Protein AF-0000000066276592 (afdb_homodimer)

Radius of gyration: 18.92 Å; Cα contacts (8 Å, |Δi|>4): 418; chains: 2; bounding box: 40×54×42 Å

InterPro domains:
  IPR002716 PIN domain [PF01850] (5-114)
  IPR022907 VapC family [MF_00265] (5-124)
  IPR029060 PIN-like domain superfamily [SSF88723] (5-127)
  IPR044153 VapC3-like, PIN domain [cd09873] (7-120)
  IPR051619 Type II TA system ribonuclease PINc/VapC [PTHR35901] (1-128)

Sequence (266 aa):
MPVEYLVDASALYALAAHYDKWIKHREKLAILHLTIYEAGNALWKEARLGRVDWAAASRHLKKVLSSFKVLEDPPLDEVLRVAVERGLTFYDASYAYVAESSGLVLVTQDRELLAKTKGAIDVETLLVRLAAQMPVEYLVDASALYALAAHYDKWIKHREKLAILHLTIYEAGNALWKEARLGRVDWAAASRHLKKVLSSFKVLEDPPLDEVLRVAVERGLTFYDASYAYVAESSGLVLVTQDRELLAKTKGAIDVETLLVRLAAQ

Nearest PDB structures (foldseek):
  1v8p-assembly1_D  TM=9.947E-01  e=1.996E-24  Pyrobaculum aerophilum
  1v8p-assembly2_F  TM=9.963E-01  e=1.303E-23  Pyrobaculum aerophilum
  1v8o-assembly1_C  TM=9.911E-01  e=2.760E-23  Pyrobaculum aerophilum
  7by2-assembly1_B-2  TM=6.867E-01  e=2.500E-04  Klebsiella pneumoniae
  4dyd-assembly1_A  TM=3.713E-01  e=1.892E-01  Acinetobacter baylyi

pLDDT: mean 96.92, std 2.78, range [78.25, 98.94]

Structure (mmCIF, N/CA/C/O backbone):
data_AF-0000000066276592-model_v1
#
loop_
_entity.id
_entity.type
_entity.pdbx_description
1 polymer 'Exonuclease VapC9'
#
loop_
_atom_site.group_PDB
_atom_site.id
_atom_site.type_symbol
_atom_site.label_atom_id
_atom_site.label_alt_id
_atom_site.label_comp_id
_atom_site.label_asym_id
_atom_site.label_entity_id
_atom_site.label_seq_id
_atom_site.pdbx_PDB_ins_code
_atom_site.Cartn_x
_atom_site.Cartn_y
_atom_site.Cartn_z
_atom_site.occupancy
_atom_site.B_iso_or_equiv
_atom_site.auth_seq_id
_atom_site.auth_comp_id
_atom_site.auth_asym_id
_atom_site.auth_atom_id
_atom_site.pdbx_PDB_model_num
ATOM 1 N N . MET A 1 1 ? 6.758 23.656 -9.094 1 78.69 1 MET A N 1
ATOM 2 C CA . MET A 1 1 ? 7.816 23.422 -8.117 1 78.69 1 MET A CA 1
ATOM 3 C C . MET A 1 1 ? 8.031 21.938 -7.879 1 78.69 1 MET A C 1
ATOM 5 O O . MET A 1 1 ? 7.09 21.141 -7.98 1 78.69 1 MET A O 1
ATOM 9 N N . PRO A 1 2 ? 9.344 21.594 -7.684 1 92.5 2 PRO A N 1
ATOM 10 C CA . PRO A 1 2 ? 9.602 20.172 -7.543 1 92.5 2 PRO A CA 1
ATOM 11 C C . PRO A 1 2 ? 9.234 19.625 -6.16 1 92.5 2 PRO A C 1
ATOM 13 O O . PRO A 1 2 ? 9.133 20.406 -5.203 1 92.5 2 PRO A O 1
ATOM 16 N N . VAL A 1 3 ? 8.961 18.438 -5.988 1 98.31 3 VAL A N 1
ATOM 17 C CA . VAL A 1 3 ? 8.75 17.75 -4.715 1 98.31 3 VAL A CA 1
ATOM 18 C C . VAL A 1 3 ? 10.031 17.812 -3.883 1 98.31 3 VAL A C 1
ATOM 20 O O . VAL A 1 3 ? 11.125 17.594 -4.398 1 98.31 3 VAL A O 1
ATOM 23 N N . GLU A 1 4 ? 9.828 18.031 -2.609 1 98.69 4 GLU A N 1
ATOM 24 C CA . GLU A 1 4 ? 10.992 18.125 -1.727 1 98.69 4 GLU A CA 1
ATOM 25 C C . GLU A 1 4 ? 10.875 17.156 -0.553 1 98.69 4 GLU A C 1
ATOM 27 O O . GLU A 1 4 ? 11.883 16.75 0.016 1 98.69 4 GLU A O 1
ATOM 32 N N . TYR A 1 5 ? 9.648 16.828 -0.212 1 98.88 5 TYR A N 1
ATOM 33 C CA . TYR A 1 5 ? 9.398 16.047 0.995 1 98.88 5 TYR A CA 1
ATOM 34 C C . TYR A 1 5 ? 8.586 14.805 0.679 1 98.88 5 TYR A C 1
ATOM 36 O O . TYR A 1 5 ? 7.672 14.844 -0.15 1 98.88 5 TYR A O 1
ATOM 44 N N . LEU A 1 6 ? 8.922 13.719 1.333 1 98.94 6 LEU A N 1
ATOM 45 C CA . LEU A 1 6 ? 8.117 12.492 1.35 1 98.94 6 LEU A CA 1
ATOM 46 C C . LEU A 1 6 ? 7.461 12.297 2.711 1 98.94 6 LEU A C 1
ATOM 48 O O . LEU A 1 6 ? 8.148 12.227 3.732 1 98.94 6 LEU A O 1
ATOM 52 N N . VAL A 1 7 ? 6.199 12.227 2.74 1 98.88 7 VAL A N 1
ATOM 53 C CA . VAL A 1 7 ? 5.418 12.148 3.971 1 98.88 7 VAL A CA 1
ATOM 54 C C . VAL A 1 7 ? 4.934 10.719 4.18 1 98.88 7 VAL A C 1
ATOM 56 O O . VAL A 1 7 ? 4.312 10.125 3.289 1 98.88 7 VAL A O 1
ATOM 59 N N . ASP A 1 8 ? 5.258 10.141 5.371 1 98.62 8 ASP A N 1
ATOM 60 C CA . ASP A 1 8 ? 4.703 8.812 5.641 1 98.62 8 ASP A CA 1
ATOM 61 C C . ASP A 1 8 ? 3.402 8.914 6.43 1 98.62 8 ASP A C 1
ATOM 63 O O . ASP A 1 8 ? 2.895 10.016 6.66 1 98.62 8 ASP A O 1
ATOM 67 N N . ALA A 1 9 ? 2.811 7.773 6.797 1 97.94 9 ALA A N 1
ATOM 68 C CA . ALA A 1 9 ? 1.478 7.746 7.395 1 97.94 9 ALA A CA 1
ATOM 69 C C . ALA A 1 9 ? 1.49 8.367 8.789 1 97.94 9 ALA A C 1
ATOM 71 O O . ALA A 1 9 ? 0.529 9.023 9.188 1 97.94 9 ALA A O 1
ATOM 72 N N . SER A 1 10 ? 2.561 8.148 9.508 1 97.56 10 SER A N 1
ATOM 73 C CA . SER A 1 10 ? 2.621 8.664 10.875 1 97.56 10 SER A CA 1
ATOM 74 C C . SER A 1 10 ? 2.602 10.188 10.883 1 97.56 10 SER A C 1
ATOM 76 O O . SER A 1 10 ? 2.08 10.805 11.82 1 97.56 10 SER A O 1
ATOM 78 N N . ALA A 1 11 ? 3.193 10.797 9.922 1 98.25 11 ALA A N 1
ATOM 79 C CA . ALA A 1 11 ? 3.25 12.25 9.805 1 98.25 11 ALA A CA 1
ATOM 80 C C . ALA A 1 11 ? 1.947 12.805 9.234 1 98.25 11 ALA A C 1
ATOM 82 O O . ALA A 1 11 ? 1.603 13.969 9.477 1 98.25 11 ALA A O 1
ATOM 83 N N . LEU A 1 12 ? 1.287 12.039 8.438 1 97.25 12 LEU A N 1
ATOM 84 C CA . LEU A 1 12 ? 0.093 12.469 7.715 1 97.25 12 LEU A CA 1
ATOM 85 C C . LEU A 1 12 ? -0.994 12.922 8.688 1 97.25 12 LEU A C 1
ATOM 87 O O . LEU A 1 12 ? -1.651 13.938 8.453 1 97.25 12 LEU A O 1
ATOM 91 N N . TYR A 1 13 ? -1.2 12.203 9.742 1 91.5 13 TYR A N 1
ATOM 92 C CA . TYR A 1 13 ? -2.248 12.547 10.695 1 91.5 13 TYR A CA 1
ATOM 93 C C . TYR A 1 13 ? -1.957 13.883 11.367 1 91.5 13 TYR A C 1
ATOM 95 O O . TYR A 1 13 ? -2.865 14.688 11.57 1 91.5 13 TYR A O 1
ATOM 103 N N . ALA A 1 14 ? -0.693 14.039 11.711 1 92.75 14 ALA A N 1
ATOM 104 C CA . ALA A 1 14 ? -0.297 15.312 12.305 1 92.75 14 ALA A CA 1
ATOM 105 C C . ALA A 1 14 ? -0.48 16.469 11.312 1 92.75 14 ALA A C 1
ATOM 107 O O . ALA A 1 14 ? -0.953 17.547 11.688 1 92.75 14 ALA A O 1
ATOM 108 N N . LEU A 1 15 ? -0.164 16.266 10.102 1 96.12 15 LEU A N 1
ATOM 109 C CA . LEU A 1 15 ? -0.297 17.297 9.07 1 96.12 15 LEU A CA 1
ATOM 110 C C . LEU A 1 15 ? -1.765 17.609 8.805 1 96.12 15 LEU A C 1
ATOM 112 O O . LEU A 1 15 ? -2.113 18.75 8.5 1 96.12 15 LEU A O 1
ATOM 116 N N . ALA A 1 16 ? -2.586 16.562 8.844 1 95.25 16 ALA A N 1
ATOM 117 C CA . ALA A 1 16 ? -4.016 16.766 8.648 1 95.25 16 ALA A CA 1
ATOM 118 C C . ALA A 1 16 ? -4.562 17.797 9.633 1 95.25 16 ALA A C 1
ATOM 120 O O . ALA A 1 16 ? -5.453 18.578 9.297 1 95.25 16 ALA A O 1
ATOM 121 N N . ALA A 1 17 ? -4.059 17.844 10.797 1 93.56 17 ALA A N 1
ATOM 122 C CA . ALA A 1 17 ? -4.484 18.781 11.836 1 93.56 17 ALA A CA 1
ATOM 123 C C . ALA A 1 17 ? -3.977 20.188 11.555 1 93.56 17 ALA A C 1
ATOM 125 O O . ALA A 1 17 ? -4.488 21.156 12.109 1 93.56 17 ALA A O 1
ATOM 126 N N . HIS A 1 18 ? -2.996 20.328 10.734 1 96 18 HIS A N 1
ATOM 127 C CA . HIS A 1 18 ? -2.395 21.609 10.398 1 96 18 HIS A CA 1
ATOM 128 C C . HIS A 1 18 ? -2.527 21.906 8.914 1 96 18 HIS A C 1
ATOM 130 O O . HIS A 1 18 ? -1.606 22.453 8.297 1 96 18 HIS A O 1
ATOM 136 N N . TYR A 1 19 ? -3.66 21.469 8.367 1 95.38 19 TYR A N 1
ATOM 137 C CA . TYR A 1 19 ? -3.93 21.531 6.934 1 95.38 19 TYR A CA 1
ATOM 138 C C . TYR A 1 19 ? -3.633 22.906 6.371 1 95.38 19 TYR A C 1
ATOM 140 O O . TYR A 1 19 ? -2.99 23.031 5.324 1 95.38 19 TYR A O 1
ATOM 148 N N . ASP A 1 20 ? -3.955 24.047 7.094 1 95 20 ASP A N 1
ATOM 149 C CA . ASP A 1 20 ? -3.83 25.422 6.605 1 95 20 ASP A CA 1
ATOM 150 C C . ASP A 1 20 ? -2.365 25.844 6.547 1 95 20 ASP A C 1
ATOM 152 O O . ASP A 1 20 ? -2.014 26.781 5.812 1 95 20 ASP A O 1
ATOM 156 N N . LYS A 1 21 ? -1.528 25.141 7.242 1 96.12 21 LYS A N 1
ATOM 157 C CA . LYS A 1 21 ? -0.133 25.547 7.355 1 96.12 21 LYS A CA 1
ATOM 158 C C . LYS A 1 21 ? 0.693 25.031 6.184 1 96.12 21 LYS A C 1
ATOM 160 O O . LYS A 1 21 ? 1.741 25.594 5.855 1 96.12 21 LYS A O 1
ATOM 165 N N . TRP A 1 22 ? 0.206 23.984 5.574 1 96.94 22 TRP A N 1
ATOM 166 C CA . TRP A 1 22 ? 1.082 23.375 4.574 1 96.94 22 TRP A CA 1
ATOM 167 C C . TRP A 1 22 ? 0.394 23.328 3.213 1 96.94 22 TRP A C 1
ATOM 169 O O . TRP A 1 22 ? 1.043 23.094 2.191 1 96.94 22 TRP A O 1
ATOM 179 N N . ILE A 1 23 ? -0.926 23.578 3.072 1 97.06 23 ILE A N 1
ATOM 180 C CA . ILE A 1 23 ? -1.696 23.359 1.854 1 97.06 23 ILE A CA 1
ATOM 181 C C . ILE A 1 23 ? -1.161 24.25 0.733 1 97.06 23 ILE A C 1
ATOM 183 O O . ILE A 1 23 ? -1.185 23.859 -0.438 1 97.06 23 ILE A O 1
ATOM 187 N N . LYS A 1 24 ? -0.567 25.359 1.017 1 96.69 24 LYS A N 1
ATOM 188 C CA . LYS A 1 24 ? -0.026 26.25 -0.012 1 96.69 24 LYS A CA 1
ATOM 189 C C . LYS A 1 24 ? 1.277 25.688 -0.581 1 96.69 24 LYS A C 1
ATOM 191 O O . LYS A 1 24 ? 1.758 26.156 -1.615 1 96.69 24 LYS A O 1
ATOM 196 N N . HIS A 1 25 ? 1.829 24.734 0.079 1 97.62 25 HIS A N 1
ATOM 197 C CA . HIS A 1 25 ? 3.084 24.125 -0.338 1 97.62 25 HIS A CA 1
ATOM 198 C C . HIS A 1 25 ? 2.863 22.703 -0.83 1 97.62 25 HIS A C 1
ATOM 200 O O . HIS A 1 25 ? 3.818 21.922 -0.97 1 97.62 25 HIS A O 1
ATOM 206 N N . ARG A 1 26 ? 1.643 22.328 -1.042 1 97.44 26 ARG A N 1
ATOM 207 C CA . ARG A 1 26 ? 1.27 20.953 -1.324 1 97.44 26 ARG A CA 1
ATOM 208 C C . ARG A 1 26 ? 2.107 20.375 -2.463 1 97.44 26 ARG A C 1
ATOM 210 O O . ARG A 1 26 ? 2.404 19.188 -2.482 1 97.44 26 ARG A O 1
ATOM 217 N N . GLU A 1 27 ? 2.584 21.203 -3.328 1 97.69 27 GLU A N 1
ATOM 218 C CA . GLU A 1 27 ? 3.348 20.734 -4.48 1 97.69 27 GLU A CA 1
ATOM 219 C C . GLU A 1 27 ? 4.723 20.219 -4.062 1 97.69 27 GLU A C 1
ATOM 221 O O . GLU A 1 27 ? 5.383 19.516 -4.816 1 97.69 27 GLU A O 1
ATOM 226 N N . LYS A 1 28 ? 5.172 20.562 -2.928 1 98.19 28 LYS A N 1
ATOM 227 C CA . LYS A 1 28 ? 6.473 20.141 -2.414 1 98.19 28 LYS A CA 1
ATOM 228 C C . LYS A 1 28 ? 6.363 18.797 -1.688 1 98.19 28 LYS A C 1
ATOM 230 O O . LYS A 1 28 ? 7.379 18.203 -1.331 1 98.19 28 LYS A O 1
ATOM 235 N N . LEU A 1 29 ? 5.188 18.375 -1.434 1 98.69 29 LEU A N 1
ATOM 236 C CA . LEU A 1 29 ? 4.953 17.219 -0.576 1 98.69 29 LEU A CA 1
ATOM 237 C C . LEU A 1 29 ? 4.41 16.047 -1.385 1 98.69 29 LEU A C 1
ATOM 239 O O . LEU A 1 29 ? 3.5 16.203 -2.197 1 98.69 29 LEU A O 1
ATOM 243 N N . ALA A 1 30 ? 4.984 14.898 -1.137 1 98.88 30 ALA A N 1
ATOM 244 C CA . ALA A 1 30 ? 4.559 13.68 -1.813 1 98.88 30 ALA A CA 1
ATOM 245 C C . ALA A 1 30 ? 4.316 12.555 -0.812 1 98.88 30 ALA A C 1
ATOM 247 O O . ALA A 1 30 ? 4.734 12.641 0.345 1 98.88 30 ALA A O 1
ATOM 248 N N . ILE A 1 31 ? 3.602 11.586 -1.251 1 98.88 31 ILE A N 1
ATOM 249 C CA . ILE A 1 31 ? 3.371 10.367 -0.489 1 98.88 31 ILE A CA 1
ATOM 250 C C . ILE A 1 31 ? 3.58 9.148 -1.389 1 98.88 31 ILE A C 1
ATOM 252 O O . ILE A 1 31 ? 3.785 9.289 -2.598 1 98.88 31 ILE A O 1
ATOM 256 N N . LEU A 1 32 ? 3.625 7.973 -0.792 1 98.94 32 LEU A N 1
ATOM 257 C CA . LEU A 1 32 ? 3.559 6.715 -1.526 1 98.94 32 LEU A CA 1
ATOM 258 C C . LEU A 1 32 ? 2.127 6.188 -1.567 1 98.94 32 LEU A C 1
ATOM 260 O O . LEU A 1 32 ? 1.303 6.551 -0.727 1 98.94 32 LEU A O 1
ATOM 264 N N . HIS A 1 33 ? 1.862 5.34 -2.564 1 98.88 33 HIS A N 1
ATOM 265 C CA . HIS A 1 33 ? 0.591 4.625 -2.541 1 98.88 33 HIS A CA 1
ATOM 266 C C . HIS A 1 33 ? 0.392 3.896 -1.216 1 98.88 33 HIS A C 1
ATOM 268 O O . HIS A 1 33 ? -0.722 3.848 -0.691 1 98.88 33 HIS A O 1
ATOM 274 N N . LEU A 1 34 ? 1.456 3.412 -0.647 1 98.81 34 LEU A N 1
ATOM 275 C CA . LEU A 1 34 ? 1.462 2.748 0.651 1 98.81 34 LEU A CA 1
ATOM 276 C C . LEU A 1 34 ? 0.858 3.646 1.725 1 98.81 34 LEU A C 1
ATOM 278 O O . LEU A 1 34 ? 0.131 3.172 2.602 1 98.81 34 LEU A O 1
ATOM 282 N N . THR A 1 35 ? 1.152 4.934 1.683 1 98.69 35 THR A N 1
ATOM 283 C CA . THR A 1 35 ? 0.702 5.902 2.676 1 98.69 35 THR A CA 1
ATOM 284 C C . THR A 1 35 ? -0.821 5.93 2.754 1 98.69 35 THR A C 1
ATOM 286 O O . THR A 1 35 ? -1.392 6.043 3.84 1 98.69 35 THR A O 1
ATOM 289 N N . ILE A 1 36 ? -1.489 5.773 1.618 1 98.5 36 ILE A N 1
ATOM 290 C CA . ILE A 1 36 ? -2.945 5.812 1.542 1 98.5 36 ILE A CA 1
ATOM 291 C C . ILE A 1 36 ? -3.535 4.66 2.354 1 98.5 36 ILE A C 1
ATOM 293 O O . ILE A 1 36 ? -4.43 4.871 3.18 1 98.5 36 ILE A O 1
ATOM 297 N N . TYR A 1 37 ? -2.98 3.518 2.199 1 98.69 37 TYR A N 1
ATOM 298 C CA . TYR A 1 37 ? -3.494 2.332 2.875 1 98.69 37 TYR A CA 1
ATOM 299 C C . TYR A 1 37 ? -3.166 2.363 4.363 1 98.69 37 TYR A C 1
ATOM 301 O O . TYR A 1 37 ? -3.986 1.975 5.195 1 98.69 37 TYR A O 1
ATOM 309 N N . GLU A 1 38 ? -1.974 2.828 4.672 1 98.38 38 GLU A N 1
ATOM 310 C CA . GLU A 1 38 ? -1.583 2.938 6.074 1 98.38 38 GLU A CA 1
ATOM 311 C C . GLU A 1 38 ? -2.447 3.957 6.809 1 98.38 38 GLU A C 1
ATOM 313 O O . GLU A 1 38 ? -2.869 3.719 7.941 1 98.38 38 GLU A O 1
ATOM 318 N N . ALA A 1 39 ? -2.684 5.066 6.242 1 97.62 39 ALA A N 1
ATOM 319 C CA . ALA A 1 39 ? -3.523 6.098 6.844 1 97.62 39 ALA A CA 1
ATOM 320 C C . ALA A 1 39 ? -4.957 5.602 7.023 1 97.62 39 ALA A C 1
ATOM 322 O O . ALA A 1 39 ? -5.566 5.82 8.07 1 97.62 39 ALA A O 1
ATOM 323 N N . GLY A 1 40 ? -5.469 4.941 5.91 1 97.81 40 GLY A N 1
ATOM 324 C CA . GLY A 1 40 ? -6.793 4.355 6.02 1 97.81 40 GLY A CA 1
ATOM 325 C C . GLY A 1 40 ? -6.91 3.354 7.152 1 97.81 40 GLY A C 1
ATOM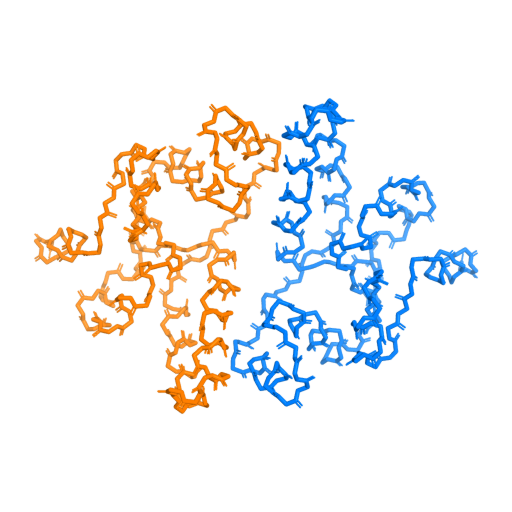 326 O O . GLY A 1 40 ? -7.898 3.359 7.891 1 97.81 40 GLY A O 1
ATOM 327 N N . ASN A 1 41 ? -5.941 2.502 7.297 1 97.75 41 ASN A N 1
ATOM 328 C CA . ASN A 1 41 ? -5.984 1.491 8.352 1 97.75 41 ASN A CA 1
ATOM 329 C C . ASN A 1 41 ? -5.914 2.123 9.734 1 97.75 41 ASN A C 1
ATOM 331 O O . ASN A 1 41 ? -6.551 1.641 10.68 1 97.75 41 ASN A O 1
ATOM 335 N N . ALA A 1 42 ? -5.066 3.15 9.922 1 96.5 42 ALA A N 1
ATOM 336 C CA . ALA A 1 42 ? -5.004 3.869 11.188 1 96.5 42 ALA A CA 1
ATOM 337 C C . ALA A 1 42 ? -6.363 4.449 11.562 1 96.5 42 ALA A C 1
ATOM 339 O O . ALA A 1 42 ? -6.805 4.336 12.703 1 96.5 42 ALA A O 1
ATOM 340 N N . LEU A 1 43 ? -7.008 5.039 10.602 1 96.38 43 LEU A N 1
ATOM 341 C CA . LEU A 1 43 ? -8.336 5.594 10.844 1 96.38 43 LEU A CA 1
ATOM 342 C C . LEU A 1 43 ? -9.328 4.496 11.188 1 96.38 43 LEU A C 1
ATOM 344 O O . LEU A 1 43 ? -10.164 4.664 12.078 1 96.38 43 LEU A O 1
ATOM 348 N N . TRP A 1 44 ? -9.281 3.377 10.492 1 97.19 44 TRP A N 1
ATOM 349 C CA . TRP A 1 44 ? -10.133 2.229 10.758 1 97.19 44 TRP A CA 1
ATOM 350 C C . TRP A 1 44 ? -10 1.777 12.211 1 97.19 44 TRP A C 1
ATOM 352 O O . TRP A 1 44 ? -11 1.512 12.883 1 97.19 44 TRP A O 1
ATOM 362 N N . LYS A 1 45 ? -8.781 1.725 12.648 1 96.69 45 LYS A N 1
ATOM 363 C CA . LYS A 1 45 ? -8.539 1.319 14.031 1 96.69 45 LYS A CA 1
ATOM 364 C C . LYS A 1 45 ? -9.219 2.273 15.008 1 96.69 45 LYS A C 1
ATOM 366 O O . LYS A 1 45 ? -9.82 1.837 15.992 1 96.69 45 LYS A O 1
ATOM 371 N N . GLU A 1 46 ? -9.109 3.531 14.742 1 94.31 46 GLU A N 1
ATOM 372 C CA . GLU A 1 46 ? -9.742 4.535 15.586 1 94.31 46 GLU A CA 1
ATOM 373 C C . GLU A 1 46 ? -11.266 4.41 15.547 1 94.31 46 GLU A C 1
ATOM 375 O O . GLU A 1 46 ? -11.93 4.59 16.562 1 94.31 46 GLU A O 1
ATOM 380 N N . ALA A 1 47 ? -11.742 4.121 14.367 1 93.5 47 ALA A N 1
ATOM 381 C CA . ALA A 1 47 ? -13.18 3.936 14.203 1 93.5 47 ALA A CA 1
ATOM 382 C C . ALA A 1 47 ? -13.672 2.721 14.984 1 93.5 47 ALA A C 1
ATOM 384 O O . ALA A 1 47 ? -14.711 2.777 15.641 1 93.5 47 ALA A O 1
ATOM 385 N N . ARG A 1 48 ? -12.992 1.693 14.898 1 92 48 ARG A N 1
ATOM 386 C CA . ARG A 1 48 ? -13.344 0.454 15.586 1 92 48 ARG A CA 1
ATOM 387 C C . ARG A 1 48 ? -13.375 0.656 17.094 1 92 48 ARG A C 1
ATOM 389 O O . ARG A 1 48 ? -14.148 0.002 17.797 1 92 48 ARG A O 1
ATOM 396 N N . LEU A 1 49 ? -12.562 1.586 17.531 1 92.19 49 LEU A N 1
ATOM 397 C CA . LEU A 1 49 ? -12.469 1.881 18.969 1 92.19 49 LEU A CA 1
ATOM 398 C C . LEU A 1 49 ? -13.516 2.908 19.375 1 92.19 49 LEU A C 1
ATOM 400 O O . LEU A 1 49 ? -13.633 3.246 20.547 1 92.19 49 LEU A O 1
ATOM 404 N N . GLY A 1 50 ? -14.305 3.41 18.406 1 89.25 50 GLY A N 1
ATOM 405 C CA . GLY A 1 50 ? -15.375 4.359 18.688 1 89.25 50 GLY A CA 1
ATOM 406 C C . GLY A 1 50 ? -14.867 5.754 19.016 1 89.25 50 GLY A C 1
ATOM 407 O O . GLY A 1 50 ? -15.578 6.551 19.625 1 89.25 50 GLY A O 1
ATOM 408 N N . ARG A 1 51 ? -13.75 6.055 18.562 1 90 51 ARG A N 1
ATOM 409 C CA . ARG A 1 51 ? -13.109 7.301 18.969 1 90 51 ARG A CA 1
ATOM 410 C C . ARG A 1 51 ? -13.375 8.414 17.953 1 90 51 ARG A C 1
ATOM 412 O O . ARG A 1 51 ? -13.102 9.586 18.219 1 90 51 ARG A O 1
ATOM 419 N N . VAL A 1 52 ? -13.977 8.07 16.875 1 90.19 52 VAL A N 1
ATOM 420 C CA . VAL A 1 52 ? -14.164 9.078 15.836 1 90.19 52 VAL A CA 1
ATOM 421 C C . VAL A 1 52 ? -15.453 8.797 15.07 1 90.19 52 VAL A C 1
ATOM 423 O O . VAL A 1 52 ? -15.891 7.648 14.969 1 90.19 52 VAL A O 1
ATOM 426 N N . ASP A 1 53 ? -16.031 9.859 14.594 1 93.94 53 ASP A N 1
ATOM 427 C CA . ASP A 1 53 ? -16.984 9.742 13.492 1 93.94 53 ASP A CA 1
ATOM 428 C C . ASP A 1 53 ? -16.281 9.375 12.195 1 93.94 53 ASP A C 1
ATOM 430 O O . ASP A 1 53 ? -15.789 10.258 11.477 1 93.94 53 ASP A O 1
ATOM 434 N N . TRP A 1 54 ? -16.328 8.148 11.961 1 93 54 TRP A N 1
ATOM 435 C CA . TRP A 1 54 ? -15.453 7.664 10.898 1 93 54 TRP A CA 1
ATOM 436 C C . TRP A 1 54 ? -15.891 8.227 9.547 1 93 54 TRP A C 1
ATOM 438 O O . TRP A 1 54 ? -15.055 8.438 8.656 1 93 54 TRP A O 1
ATOM 448 N N . ALA A 1 55 ? -17.172 8.438 9.32 1 93.75 55 ALA A N 1
ATOM 449 C CA . ALA A 1 55 ? -17.641 9 8.055 1 93.75 55 ALA A CA 1
ATOM 450 C C . ALA A 1 55 ? -17.062 10.391 7.828 1 93.75 55 ALA A C 1
ATOM 452 O O . ALA A 1 55 ? -16.516 10.672 6.758 1 93.75 55 ALA A O 1
ATOM 453 N N . ALA A 1 56 ? -17.156 11.266 8.789 1 94.5 56 ALA A N 1
ATOM 454 C CA . ALA A 1 56 ? -16.594 12.609 8.68 1 94.5 56 ALA A CA 1
ATOM 455 C C . ALA A 1 56 ? -15.07 12.57 8.602 1 94.5 56 ALA A C 1
ATOM 457 O O . ALA A 1 56 ? -14.469 13.281 7.797 1 94.5 56 ALA A O 1
ATOM 458 N N . ALA A 1 57 ? -14.484 11.742 9.406 1 94.88 57 ALA A N 1
ATOM 459 C CA . ALA A 1 57 ? -13.031 11.641 9.453 1 94.88 57 ALA A CA 1
ATOM 460 C C . ALA A 1 57 ? -12.469 11.133 8.133 1 94.88 57 ALA A C 1
ATOM 462 O O . ALA A 1 57 ? -11.438 11.617 7.66 1 94.88 57 ALA A O 1
ATOM 463 N N . SER A 1 58 ? -13.156 10.156 7.535 1 95.81 58 SER A N 1
ATOM 464 C CA . SER A 1 58 ? -12.672 9.586 6.281 1 95.81 58 SER A CA 1
ATOM 465 C C . SER A 1 58 ? -12.766 10.602 5.145 1 95.81 58 SER A C 1
ATOM 467 O O . SER A 1 58 ? -11.891 10.648 4.273 1 95.81 58 SER A O 1
ATOM 469 N N . ARG A 1 59 ? -13.75 11.422 5.133 1 95.69 59 ARG A N 1
ATOM 470 C CA . ARG A 1 59 ? -13.875 12.453 4.105 1 95.69 59 ARG A CA 1
ATOM 471 C C . ARG A 1 59 ? -12.789 13.508 4.25 1 95.69 59 ARG A C 1
ATOM 473 O O . ARG A 1 59 ? -12.227 13.969 3.252 1 95.69 59 ARG A O 1
ATOM 480 N N . HIS A 1 60 ? -12.539 13.844 5.453 1 95.06 60 HIS A N 1
ATOM 481 C CA . HIS A 1 60 ? -11.469 14.797 5.703 1 95.06 60 HIS A CA 1
ATOM 482 C C . HIS A 1 60 ? -10.117 14.234 5.281 1 95.06 60 HIS A C 1
ATOM 484 O O . HIS A 1 60 ? -9.336 14.914 4.605 1 95.06 60 HIS A O 1
ATOM 490 N N . LEU A 1 61 ? -9.867 13.055 5.684 1 96.81 61 LEU A N 1
ATOM 491 C CA . LEU A 1 61 ? -8.594 12.43 5.352 1 96.81 61 LEU A CA 1
ATOM 492 C C . LEU A 1 61 ? -8.445 12.266 3.842 1 96.81 61 LEU A C 1
ATOM 494 O O . LEU A 1 61 ? -7.348 12.438 3.299 1 96.81 61 LEU A O 1
ATOM 498 N N . LYS A 1 62 ? -9.531 11.906 3.207 1 96.81 62 LYS A N 1
ATOM 499 C CA . LYS A 1 62 ? -9.539 11.797 1.75 1 96.81 62 LYS A CA 1
ATOM 500 C C . LYS A 1 62 ? -9.109 13.117 1.101 1 96.81 62 LYS A C 1
ATOM 502 O O . LYS A 1 62 ? -8.328 13.117 0.148 1 96.81 62 LYS A O 1
ATOM 507 N N . LYS A 1 63 ? -9.625 14.219 1.596 1 95.81 63 LYS A N 1
ATOM 508 C CA . LYS A 1 63 ? -9.258 15.539 1.093 1 95.81 63 LYS A CA 1
ATOM 509 C C . LYS A 1 63 ? -7.773 15.812 1.301 1 95.81 63 LYS A C 1
ATOM 511 O O . LYS A 1 63 ? -7.09 16.297 0.393 1 95.81 63 LYS A O 1
ATOM 516 N N . VAL A 1 64 ? -7.281 15.484 2.406 1 97.62 64 VAL A N 1
ATOM 517 C CA . VAL A 1 64 ? -5.875 15.68 2.736 1 97.62 64 VAL A CA 1
ATOM 518 C C . VAL A 1 64 ? -5 14.852 1.796 1 97.62 64 VAL A C 1
ATOM 520 O O . VAL A 1 64 ? -4.066 15.375 1.184 1 97.62 64 VAL A O 1
ATOM 523 N N . LEU A 1 65 ? -5.324 13.648 1.614 1 98.06 65 LEU A N 1
ATOM 524 C CA . LEU A 1 65 ? -4.543 12.727 0.794 1 98.06 65 LEU A CA 1
ATOM 525 C C . LEU A 1 65 ? -4.531 13.172 -0.664 1 98.06 65 LEU A C 1
ATOM 527 O O . LEU A 1 65 ? -3.52 13.031 -1.354 1 98.06 65 LEU A O 1
ATOM 531 N N . SER A 1 66 ? -5.586 13.711 -1.09 1 96.88 66 SER A N 1
ATOM 532 C CA . SER A 1 66 ? -5.715 14.133 -2.482 1 96.88 66 SER A CA 1
ATOM 533 C C . SER A 1 66 ? -4.863 15.367 -2.766 1 96.88 66 SER A C 1
ATOM 535 O O . SER A 1 66 ? -4.652 15.727 -3.926 1 96.88 66 SER A O 1
ATOM 537 N N . SER A 1 67 ? -4.34 15.953 -1.733 1 97.5 67 SER A N 1
ATOM 538 C CA . SER A 1 67 ? -3.543 17.172 -1.885 1 97.5 67 SER A CA 1
ATOM 539 C C . SER A 1 67 ? -2.08 16.844 -2.16 1 97.5 67 SER A C 1
ATOM 541 O O . SER A 1 67 ? -1.305 17.719 -2.551 1 97.5 67 SER A O 1
ATOM 543 N N . PHE A 1 68 ? -1.688 15.594 -2.002 1 98.12 68 PHE A N 1
ATOM 544 C CA . PHE A 1 68 ? -0.298 15.18 -2.162 1 98.12 68 PHE A CA 1
ATOM 545 C C . PHE A 1 68 ? -0.063 14.602 -3.549 1 98.12 68 PHE A C 1
ATOM 547 O O . PHE A 1 68 ? -0.969 14.008 -4.141 1 98.12 68 PHE A O 1
ATOM 554 N N . LYS A 1 69 ? 1.161 14.797 -4.039 1 98.19 69 LYS A N 1
ATOM 555 C CA . LYS A 1 69 ? 1.595 13.992 -5.18 1 98.19 69 LYS A CA 1
ATOM 556 C C . LYS A 1 69 ? 1.902 12.562 -4.762 1 98.19 69 LYS A C 1
ATOM 558 O O . LYS A 1 69 ? 2.588 12.336 -3.766 1 98.19 69 LYS A O 1
ATOM 563 N N . VAL A 1 70 ? 1.362 11.625 -5.496 1 98.75 70 VAL A N 1
ATOM 564 C CA . VAL A 1 70 ? 1.673 10.227 -5.207 1 98.75 70 VAL A CA 1
ATOM 565 C C . VAL A 1 70 ? 2.83 9.766 -6.09 1 98.75 70 VAL A C 1
ATOM 567 O O . VAL A 1 70 ? 2.777 9.898 -7.316 1 98.75 70 VAL A O 1
ATOM 570 N N . LEU A 1 71 ? 3.875 9.211 -5.516 1 98.75 71 LEU A N 1
ATOM 571 C CA . LEU A 1 71 ? 5.059 8.781 -6.25 1 98.75 71 LEU A CA 1
ATOM 572 C C . LEU A 1 71 ? 4.91 7.344 -6.73 1 98.75 71 LEU A C 1
ATOM 574 O O . LEU A 1 71 ? 4.094 6.59 -6.191 1 98.75 71 LEU A O 1
ATOM 578 N N . GLU A 1 72 ? 5.715 7.012 -7.691 1 98.06 72 GLU A N 1
ATOM 579 C CA . GLU A 1 72 ? 5.754 5.648 -8.203 1 98.06 72 GLU A CA 1
ATOM 580 C C . GLU A 1 72 ? 6.262 4.676 -7.145 1 98.06 72 GLU A C 1
ATOM 582 O O . GLU A 1 72 ? 7.059 5.051 -6.281 1 98.06 72 GLU A O 1
ATOM 587 N N . ASP A 1 73 ? 5.734 3.451 -7.234 1 98.56 73 ASP A N 1
ATOM 588 C CA . ASP A 1 73 ? 6.234 2.412 -6.34 1 98.56 73 ASP A CA 1
ATOM 589 C C . ASP A 1 73 ? 7.727 2.166 -6.562 1 98.56 73 ASP A C 1
ATOM 591 O O . ASP A 1 73 ? 8.195 2.15 -7.703 1 98.56 73 ASP A O 1
ATOM 595 N N . PRO A 1 74 ? 8.484 1.98 -5.484 1 98.62 74 PRO A N 1
ATOM 596 C CA . PRO A 1 74 ? 9.922 1.707 -5.629 1 98.62 74 PRO A CA 1
ATOM 597 C C . PRO A 1 74 ? 10.203 0.276 -6.078 1 98.62 74 PRO A C 1
ATOM 599 O O . PRO A 1 74 ? 9.352 -0.601 -5.938 1 98.62 74 PRO A O 1
ATOM 602 N N . PRO A 1 75 ? 11.445 0.06 -6.641 1 97.94 75 PRO A N 1
ATOM 603 C CA . PRO A 1 75 ? 11.805 -1.307 -7.023 1 97.94 75 PRO A CA 1
ATOM 604 C C . PRO A 1 75 ? 11.875 -2.256 -5.828 1 97.94 75 PRO A C 1
ATOM 606 O O . PRO A 1 75 ? 12.594 -1.988 -4.867 1 97.94 75 PRO A O 1
ATOM 609 N N . LEU A 1 76 ? 11.188 -3.344 -5.941 1 98.19 76 LEU A N 1
ATOM 610 C CA . LEU A 1 76 ? 11.031 -4.293 -4.844 1 98.19 76 LEU A CA 1
ATOM 611 C C . LEU A 1 76 ? 12.391 -4.777 -4.348 1 98.19 76 LEU A C 1
ATOM 613 O O . LEU A 1 76 ? 12.625 -4.836 -3.139 1 98.19 76 LEU A O 1
ATOM 617 N N . ASP A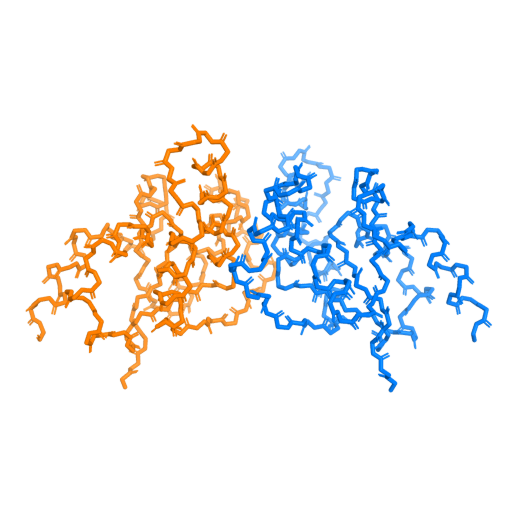 1 77 ? 13.266 -5.105 -5.27 1 97.62 77 ASP A N 1
ATOM 618 C CA . ASP A 1 77 ? 14.547 -5.703 -4.898 1 97.62 77 ASP A CA 1
ATOM 619 C C . ASP A 1 77 ? 15.43 -4.695 -4.156 1 97.62 77 ASP A C 1
ATOM 621 O O . ASP A 1 77 ? 16.125 -5.055 -3.213 1 97.62 77 ASP A O 1
ATOM 625 N N . GLU A 1 78 ? 15.406 -3.393 -4.543 1 98.12 78 GLU A N 1
ATOM 626 C CA . GLU A 1 78 ? 16.172 -2.354 -3.859 1 98.12 78 GLU A CA 1
ATOM 627 C C . GLU A 1 78 ? 15.625 -2.088 -2.463 1 98.12 78 GLU A C 1
ATOM 629 O O . GLU A 1 78 ? 16.391 -1.905 -1.512 1 98.12 78 GLU A O 1
ATOM 634 N N . VAL A 1 79 ? 14.336 -2.086 -2.342 1 98.62 79 VAL A N 1
ATOM 635 C CA . VAL A 1 79 ? 13.711 -1.883 -1.04 1 98.62 79 VAL A CA 1
ATOM 636 C C . VAL A 1 79 ? 14.062 -3.039 -0.109 1 98.62 79 VAL A C 1
ATOM 638 O O . VAL A 1 79 ? 14.375 -2.826 1.066 1 98.62 79 VAL A O 1
ATOM 641 N N . LEU A 1 80 ? 13.992 -4.258 -0.606 1 98.06 80 LEU A N 1
ATOM 642 C CA . LEU A 1 80 ? 14.336 -5.426 0.199 1 98.06 80 LEU A CA 1
ATOM 643 C C . LEU A 1 80 ? 15.773 -5.348 0.694 1 98.06 80 LEU A C 1
ATOM 645 O O . LEU A 1 80 ? 16.062 -5.691 1.844 1 98.06 80 LEU A O 1
ATOM 649 N N . ARG A 1 81 ? 16.672 -4.938 -0.177 1 97.25 81 ARG A N 1
ATOM 650 C CA . ARG A 1 81 ? 18.062 -4.758 0.228 1 97.25 81 ARG A CA 1
ATOM 651 C C . ARG A 1 81 ? 18.156 -3.801 1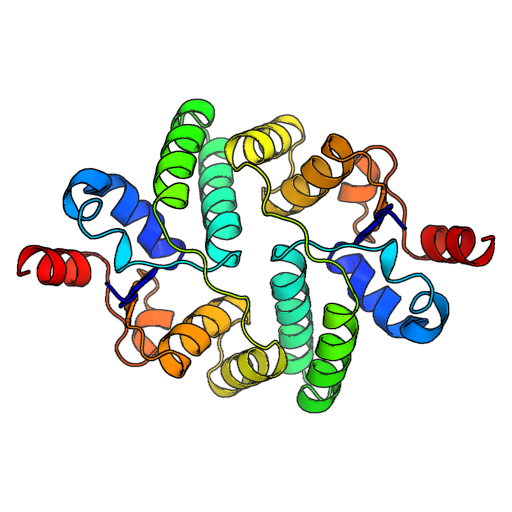.409 1 97.25 81 ARG A C 1
ATOM 653 O O . ARG A 1 81 ? 18.812 -4.113 2.412 1 97.25 81 ARG A O 1
ATOM 660 N N . VAL A 1 82 ? 17.547 -2.65 1.316 1 98 82 VAL A N 1
ATOM 661 C CA . VAL A 1 82 ? 17.547 -1.659 2.387 1 98 82 VAL A CA 1
ATOM 662 C C . VAL A 1 82 ? 16.953 -2.262 3.656 1 98 82 VAL A C 1
ATOM 664 O O . VAL A 1 82 ? 17.5 -2.086 4.75 1 98 82 VAL A O 1
ATOM 667 N N . ALA A 1 83 ? 15.805 -2.945 3.48 1 98.06 83 ALA A N 1
ATOM 668 C CA . ALA A 1 83 ? 15.117 -3.561 4.613 1 98.06 83 ALA A CA 1
ATOM 669 C C . ALA A 1 83 ? 16.031 -4.523 5.359 1 98.06 83 ALA A C 1
ATOM 671 O O . ALA A 1 83 ? 16.156 -4.453 6.582 1 98.06 83 ALA A O 1
ATOM 672 N N . VAL A 1 84 ? 16.719 -5.363 4.672 1 95.38 84 VAL A N 1
ATOM 673 C CA . VAL A 1 84 ? 17.594 -6.387 5.246 1 95.38 84 VAL A CA 1
ATOM 674 C C . VAL A 1 84 ? 18.828 -5.73 5.863 1 95.38 84 VAL A C 1
ATOM 676 O O . VAL A 1 84 ? 19.172 -6.012 7.012 1 95.38 84 VAL A O 1
ATOM 679 N N . GLU A 1 85 ? 19.438 -4.879 5.188 1 95.12 85 GLU A N 1
ATOM 680 C CA . GLU A 1 85 ? 20.688 -4.266 5.617 1 95.12 85 GLU A CA 1
ATOM 681 C C . GLU A 1 85 ? 20.484 -3.385 6.844 1 95.12 85 GLU A C 1
ATOM 683 O O . GLU A 1 85 ? 21.359 -3.303 7.711 1 95.12 85 GLU A O 1
ATOM 688 N N . ARG A 1 86 ? 19.312 -2.738 6.914 1 97 86 ARG A N 1
ATOM 689 C CA . ARG A 1 86 ? 19.125 -1.741 7.965 1 97 86 ARG A CA 1
ATOM 690 C C . ARG A 1 86 ? 18.219 -2.275 9.07 1 97 86 ARG A C 1
ATOM 692 O O . ARG A 1 86 ? 17.969 -1.587 10.055 1 97 86 ARG A O 1
ATOM 699 N N . GLY A 1 87 ? 17.703 -3.465 8.891 1 95.19 87 GLY A N 1
ATOM 700 C CA . GLY A 1 87 ? 16.828 -4.039 9.883 1 95.19 87 GLY A CA 1
ATOM 701 C C . GLY A 1 87 ? 15.484 -3.332 9.969 1 95.19 87 GLY A C 1
ATOM 702 O O . GLY A 1 87 ? 14.977 -3.066 11.062 1 95.19 87 GLY A O 1
ATOM 703 N N . LEU A 1 88 ? 14.977 -2.949 8.914 1 97.81 88 LEU A N 1
ATOM 704 C CA . LEU A 1 88 ? 13.664 -2.322 8.797 1 97.81 88 LEU A CA 1
ATOM 705 C C . LEU A 1 88 ? 12.656 -3.285 8.18 1 97.81 88 LEU A C 1
ATOM 707 O O . LEU A 1 88 ? 13.031 -4.203 7.449 1 97.81 88 LEU A O 1
ATOM 711 N N . THR A 1 89 ? 11.359 -3.135 8.516 1 98 89 THR A N 1
ATOM 712 C CA . THR A 1 89 ? 10.352 -3.838 7.73 1 98 89 THR A CA 1
ATOM 713 C C . THR A 1 89 ? 10.367 -3.361 6.281 1 98 89 THR A C 1
ATOM 715 O O . THR A 1 89 ? 10.953 -2.322 5.969 1 98 89 THR A O 1
ATOM 718 N N . PHE A 1 90 ? 9.82 -4.094 5.402 1 98.56 90 PHE A N 1
ATOM 719 C CA . PHE A 1 90 ? 9.719 -3.693 4.004 1 98.56 90 PHE A CA 1
ATOM 720 C C . PHE A 1 90 ? 8.969 -2.377 3.873 1 98.56 90 PHE A C 1
ATOM 722 O O . PHE A 1 90 ? 9.312 -1.538 3.039 1 98.56 90 PHE A O 1
ATOM 729 N N . TYR A 1 91 ? 7.938 -2.166 4.699 1 98.75 91 TYR A N 1
ATOM 730 C CA . TYR A 1 91 ? 7.152 -0.938 4.703 1 98.75 91 TYR A CA 1
ATOM 731 C C . TYR A 1 91 ? 8.023 0.267 5.031 1 98.75 91 TYR A C 1
ATOM 733 O O . TYR A 1 91 ? 8.117 1.209 4.238 1 98.75 91 TYR A O 1
ATOM 741 N N . ASP A 1 92 ? 8.703 0.19 6.172 1 98.69 92 ASP A N 1
ATOM 742 C CA . ASP A 1 92 ? 9.562 1.29 6.602 1 98.69 92 ASP A CA 1
ATOM 743 C C . ASP A 1 92 ? 10.688 1.532 5.598 1 98.69 92 ASP A C 1
ATOM 745 O O . ASP A 1 92 ? 11.008 2.68 5.285 1 98.69 92 ASP A O 1
ATOM 749 N N . ALA A 1 93 ? 11.234 0.482 5.078 1 98.81 93 ALA A N 1
ATOM 750 C CA . ALA A 1 93 ? 12.336 0.567 4.117 1 98.81 93 ALA A CA 1
ATOM 751 C C . ALA A 1 93 ? 11.883 1.229 2.82 1 98.81 93 ALA A C 1
ATOM 753 O O . ALA A 1 93 ? 12.672 1.887 2.141 1 98.81 93 ALA A O 1
ATOM 754 N N . SER A 1 94 ? 10.648 1.041 2.447 1 98.94 94 SER A N 1
ATOM 755 C CA . SER A 1 94 ? 10.109 1.681 1.251 1 98.94 94 SER A CA 1
ATOM 756 C C . SER A 1 94 ? 10.203 3.199 1.348 1 98.94 94 SER A C 1
ATOM 758 O O . SER A 1 94 ? 10.617 3.863 0.396 1 98.94 94 SER A O 1
ATOM 760 N N . TYR A 1 95 ? 9.859 3.713 2.49 1 98.88 95 TYR A N 1
ATOM 761 C CA . TYR A 1 95 ? 9.953 5.152 2.693 1 98.88 95 TYR A CA 1
ATOM 762 C C . TYR A 1 95 ? 11.406 5.613 2.666 1 98.88 95 TYR A C 1
ATOM 764 O O . TYR A 1 95 ? 11.742 6.59 1.992 1 98.88 95 TYR A O 1
ATOM 772 N N . ALA A 1 96 ? 12.219 4.926 3.395 1 98.88 96 ALA A N 1
ATOM 773 C CA . ALA A 1 96 ? 13.633 5.289 3.471 1 98.88 96 ALA A CA 1
ATOM 774 C C . ALA A 1 96 ? 14.281 5.273 2.088 1 98.88 96 ALA A C 1
ATOM 776 O O . ALA A 1 96 ? 14.953 6.227 1.699 1 98.88 96 ALA A O 1
ATOM 777 N N . TYR A 1 97 ? 14.062 4.211 1.332 1 98.88 97 TYR A N 1
ATOM 778 C CA . TYR A 1 97 ? 14.656 4.07 0.008 1 98.88 97 TYR A CA 1
ATOM 779 C C . TYR A 1 97 ? 14.227 5.207 -0.908 1 98.88 97 TYR A C 1
ATOM 781 O O . TYR A 1 97 ? 15.055 5.836 -1.563 1 98.88 97 TYR A O 1
ATOM 789 N N . VAL A 1 98 ? 12.914 5.449 -1.001 1 98.88 98 VAL A N 1
ATOM 790 C CA . VAL A 1 98 ? 12.406 6.453 -1.929 1 98.88 98 VAL A CA 1
ATOM 791 C C . VAL A 1 98 ? 12.953 7.828 -1.552 1 98.88 98 VAL A C 1
ATOM 793 O O . VAL A 1 98 ? 13.398 8.586 -2.418 1 98.88 98 VAL A O 1
ATOM 796 N N . ALA A 1 99 ? 12.875 8.141 -0.264 1 98.81 99 ALA A N 1
ATOM 797 C CA . ALA A 1 99 ? 13.383 9.438 0.173 1 98.81 99 ALA A CA 1
ATOM 798 C C . ALA A 1 99 ? 14.844 9.617 -0.231 1 98.81 99 ALA A C 1
ATOM 800 O O . ALA A 1 99 ? 15.195 10.602 -0.886 1 98.81 99 ALA A O 1
ATOM 801 N N . GLU A 1 100 ? 15.648 8.688 0.03 1 98.75 100 GLU A N 1
ATOM 802 C CA . GLU A 1 100 ? 17.094 8.789 -0.172 1 98.75 100 GLU A CA 1
ATOM 803 C C . GLU A 1 100 ? 17.453 8.727 -1.654 1 98.75 100 GLU A C 1
ATOM 805 O O . GLU A 1 100 ? 18.25 9.523 -2.141 1 98.75 100 GLU A O 1
ATOM 810 N N . SER A 1 101 ? 16.859 7.781 -2.357 1 98.56 101 SER A N 1
ATOM 811 C CA . SER A 1 101 ? 17.203 7.598 -3.762 1 98.56 101 SER A CA 1
ATOM 812 C C . SER A 1 101 ? 16.688 8.75 -4.617 1 98.56 101 SER A C 1
ATOM 814 O O . SER A 1 101 ? 17.219 9.023 -5.695 1 98.56 101 SER A O 1
ATOM 816 N N . SER A 1 102 ? 15.672 9.469 -4.133 1 98.12 102 SER A N 1
ATOM 817 C CA . SER A 1 102 ? 15.086 10.562 -4.898 1 98.12 102 SER A CA 1
ATOM 818 C C . SER A 1 102 ? 15.531 11.914 -4.359 1 98.12 102 SER A C 1
ATOM 820 O O . SER A 1 102 ? 15.07 12.961 -4.828 1 98.12 102 SER A O 1
ATOM 822 N N . GLY A 1 103 ? 16.375 11.914 -3.352 1 98.19 103 GLY A N 1
ATOM 823 C CA . GLY A 1 103 ? 16.859 13.156 -2.77 1 98.19 103 GLY A CA 1
ATOM 824 C C . GLY A 1 103 ? 15.789 13.922 -2.014 1 98.19 103 GLY A C 1
ATOM 825 O O . GLY A 1 103 ? 15.789 15.148 -1.998 1 98.19 103 GLY A O 1
ATOM 826 N N . LEU A 1 104 ? 14.82 13.25 -1.498 1 98.81 104 LEU A N 1
ATOM 827 C CA . LEU A 1 104 ? 13.742 13.867 -0.737 1 98.81 104 LEU A CA 1
ATOM 828 C C . LEU A 1 104 ? 14.016 13.773 0.761 1 98.81 104 LEU A C 1
ATOM 830 O O . LEU A 1 104 ? 14.727 12.875 1.215 1 98.81 104 LEU A O 1
ATOM 834 N N . VAL A 1 105 ? 13.438 14.656 1.493 1 98.88 105 VAL A N 1
ATOM 835 C CA . VAL A 1 105 ? 13.453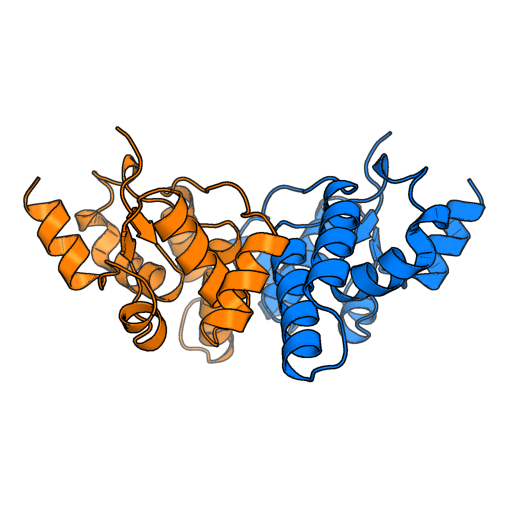 14.609 2.951 1 98.88 105 VAL A CA 1
ATOM 836 C C . VAL A 1 105 ? 12.242 13.836 3.459 1 98.88 105 VAL A C 1
ATOM 838 O O . VAL A 1 105 ? 11.094 14.227 3.209 1 98.88 105 VAL A O 1
ATOM 841 N N . LEU A 1 106 ? 12.523 12.758 4.148 1 98.88 106 LEU A N 1
ATOM 842 C CA . LEU A 1 106 ? 11.422 12.008 4.746 1 98.88 106 LEU A CA 1
ATOM 843 C C . LEU A 1 106 ? 10.859 12.734 5.961 1 98.88 106 LEU A C 1
ATOM 845 O O . LEU A 1 106 ? 11.617 13.188 6.824 1 98.88 106 LEU A O 1
ATOM 849 N N . VAL A 1 107 ? 9.586 12.898 5.988 1 98.94 107 VAL A N 1
ATOM 850 C CA . VAL A 1 107 ? 8.867 13.414 7.148 1 98.94 107 VAL A CA 1
ATOM 851 C C . VAL A 1 107 ? 8.117 12.273 7.844 1 98.94 107 VAL A C 1
ATOM 853 O O . VAL A 1 107 ? 7.246 11.641 7.242 1 98.94 107 VAL A O 1
ATOM 856 N N . THR A 1 108 ? 8.484 12.008 9.078 1 98.75 108 THR A N 1
ATOM 857 C CA . THR A 1 108 ? 7.934 10.883 9.82 1 98.75 108 THR A CA 1
ATOM 858 C C . THR A 1 108 ? 7.906 11.188 11.32 1 98.75 108 THR A C 1
ATOM 860 O O . THR A 1 108 ? 8.688 12.008 11.805 1 98.75 108 THR A O 1
ATOM 863 N N . GLN A 1 109 ? 6.934 10.547 11.992 1 98.25 109 GLN A N 1
ATOM 864 C CA . GLN A 1 109 ? 6.891 10.641 13.453 1 98.25 109 GLN A CA 1
ATOM 865 C C . GLN A 1 109 ? 7.438 9.375 14.094 1 98.25 109 GLN A C 1
ATOM 867 O O . GLN A 1 109 ? 7.48 9.266 15.328 1 98.25 109 GLN A O 1
ATOM 872 N N . ASP A 1 110 ? 7.781 8.438 13.281 1 97.56 110 ASP A N 1
ATOM 873 C CA . ASP A 1 110 ? 8.367 7.195 13.766 1 97.56 110 ASP A CA 1
ATOM 874 C C . ASP A 1 110 ? 9.836 7.383 14.141 1 97.56 110 ASP A C 1
ATOM 876 O O . ASP A 1 110 ? 10.672 7.633 13.273 1 97.56 110 ASP A O 1
ATOM 880 N N . ARG A 1 111 ? 10.164 7.137 15.367 1 97.5 111 ARG A N 1
ATOM 881 C CA . ARG A 1 111 ? 11.5 7.395 15.898 1 97.5 111 ARG A CA 1
ATOM 882 C C . ARG A 1 111 ? 12.531 6.484 15.242 1 97.5 111 ARG A C 1
ATOM 884 O O . ARG A 1 111 ? 13.672 6.898 15.008 1 97.5 111 ARG A O 1
ATOM 891 N N . GLU A 1 112 ? 12.156 5.316 14.992 1 97 112 GLU A N 1
ATOM 892 C CA . GLU A 1 112 ? 13.094 4.406 14.336 1 97 112 GLU A CA 1
ATOM 893 C C . GLU A 1 112 ? 13.422 4.871 12.922 1 97 112 GLU A C 1
ATOM 895 O O . GLU A 1 112 ? 14.578 4.84 12.508 1 97 112 GLU A O 1
ATOM 900 N N . LEU A 1 113 ? 12.445 5.293 12.188 1 97.88 113 LEU A N 1
ATOM 901 C CA . LEU A 1 113 ? 12.664 5.797 10.836 1 97.88 113 LEU A CA 1
ATOM 902 C C . LEU A 1 113 ? 13.461 7.098 10.867 1 97.88 113 LEU A C 1
ATOM 904 O O . LEU A 1 113 ? 14.289 7.344 9.984 1 97.88 113 LEU A O 1
ATOM 908 N N . LEU A 1 114 ? 13.141 7.922 11.836 1 98.12 114 LEU A N 1
ATOM 909 C CA . LEU A 1 114 ? 13.93 9.141 11.992 1 98.12 114 LEU A CA 1
ATOM 910 C C . LEU A 1 114 ? 15.414 8.812 12.141 1 98.12 114 LEU A C 1
ATOM 912 O O . LEU A 1 114 ? 16.266 9.461 11.523 1 98.12 114 LEU A O 1
ATOM 916 N N . ALA A 1 115 ? 15.727 7.797 12.852 1 97.62 115 ALA A N 1
ATOM 917 C CA . ALA A 1 115 ? 17.109 7.43 13.172 1 97.62 115 ALA A CA 1
ATOM 918 C C . ALA A 1 115 ? 17.766 6.699 12 1 97.62 115 ALA A C 1
ATOM 920 O O . ALA A 1 115 ? 18.969 6.82 11.789 1 97.62 115 ALA A O 1
ATOM 921 N N . LYS A 1 116 ? 16.953 6.012 11.195 1 97.94 116 LYS A N 1
ATOM 922 C CA . LYS A 1 116 ? 17.531 5.094 10.219 1 97.94 116 LYS A CA 1
ATOM 923 C C . LYS A 1 116 ? 17.406 5.645 8.805 1 97.94 116 LYS A C 1
ATOM 925 O O . LYS A 1 116 ? 17.734 4.961 7.832 1 97.94 116 LYS A O 1
ATOM 930 N N . THR A 1 117 ? 16.875 6.828 8.68 1 98.38 117 THR A N 1
ATOM 931 C CA . THR A 1 117 ? 16.766 7.457 7.367 1 98.38 117 THR A CA 1
ATOM 932 C C . THR A 1 117 ? 17.531 8.781 7.336 1 98.38 117 THR A C 1
ATOM 934 O O . THR A 1 117 ? 17.219 9.695 8.102 1 98.38 117 THR A O 1
ATOM 937 N N . LYS A 1 118 ? 18.438 8.867 6.426 1 97.62 118 LYS A N 1
ATOM 938 C CA . LYS A 1 118 ? 19.297 10.047 6.328 1 97.62 118 LYS A CA 1
ATOM 939 C C . LYS A 1 118 ? 18.469 11.305 6.051 1 97.62 118 LYS A C 1
ATOM 941 O O . LYS A 1 118 ? 17.719 11.352 5.074 1 97.62 118 LYS A O 1
ATOM 946 N N . GLY A 1 119 ? 18.594 12.266 6.988 1 98.31 119 GLY A N 1
ATOM 947 C CA . GLY A 1 119 ? 18.016 13.586 6.742 1 98.31 119 GLY A CA 1
ATOM 948 C C . GLY A 1 119 ? 16.547 13.656 7.062 1 98.31 119 GLY A C 1
ATOM 949 O O . GLY A 1 119 ? 15.898 14.672 6.812 1 98.31 119 GLY A O 1
ATOM 950 N N . ALA A 1 120 ? 16.016 12.602 7.582 1 98.81 120 ALA A N 1
ATOM 951 C CA . ALA A 1 120 ? 14.594 12.594 7.934 1 98.81 120 ALA A CA 1
ATOM 952 C C . ALA A 1 120 ? 14.297 13.617 9.031 1 98.81 120 ALA A C 1
ATOM 954 O O . ALA A 1 120 ? 15.156 13.93 9.852 1 98.81 120 ALA A O 1
ATOM 955 N N . ILE A 1 121 ? 13.078 14.109 9.008 1 98.88 121 ILE A N 1
ATOM 956 C CA . ILE A 1 121 ? 12.672 15.109 9.992 1 98.88 121 ILE A CA 1
ATOM 957 C C . ILE A 1 121 ? 11.266 14.789 10.5 1 98.88 121 ILE A C 1
ATOM 959 O O . ILE A 1 121 ? 10.57 13.953 9.93 1 98.88 121 ILE A O 1
ATOM 963 N N . ASP A 1 122 ? 10.891 15.461 11.625 1 98.62 122 ASP A N 1
ATOM 964 C CA . ASP A 1 122 ? 9.523 15.32 12.125 1 98.62 122 ASP A CA 1
ATOM 965 C C . ASP A 1 122 ? 8.625 16.438 11.586 1 98.62 122 ASP A C 1
ATOM 967 O O . ASP A 1 122 ? 9.086 17.312 10.859 1 98.62 122 ASP A O 1
ATOM 971 N N . VAL A 1 123 ? 7.371 16.328 11.898 1 98.62 123 VAL A N 1
ATOM 972 C CA . VAL A 1 123 ? 6.375 17.234 11.352 1 98.62 123 VAL A CA 1
ATOM 973 C C . VAL A 1 123 ? 6.648 18.656 11.852 1 98.62 123 VAL A C 1
ATOM 975 O O . VAL A 1 123 ? 6.492 19.625 11.102 1 98.62 123 VAL A O 1
ATOM 978 N N . GLU A 1 124 ? 6.988 18.812 13.07 1 97.94 124 GLU A N 1
ATOM 979 C CA . GLU A 1 124 ? 7.281 20.125 13.617 1 97.94 124 GLU A CA 1
ATOM 980 C C . GLU A 1 124 ? 8.391 20.828 12.828 1 97.94 124 GLU A C 1
ATOM 982 O O . GLU A 1 124 ? 8.266 22 12.477 1 97.94 124 GLU A O 1
ATOM 987 N N . THR A 1 125 ? 9.445 20.141 12.586 1 98.62 125 THR A N 1
ATOM 988 C CA . THR A 1 125 ? 10.555 20.688 11.812 1 98.62 125 THR A CA 1
ATOM 989 C C . THR A 1 125 ? 10.102 21.062 10.406 1 98.62 125 THR A C 1
ATOM 991 O O . THR A 1 125 ? 10.477 22.109 9.883 1 98.62 125 THR A O 1
ATOM 994 N N . LEU A 1 126 ? 9.344 20.203 9.75 1 98.62 126 LEU A N 1
ATOM 995 C CA . LEU A 1 126 ? 8.805 20.516 8.43 1 98.62 126 LEU A CA 1
ATOM 996 C C . LEU A 1 126 ? 8.047 21.828 8.453 1 98.62 126 LEU A C 1
ATOM 998 O O . LEU A 1 126 ? 8.258 22.688 7.594 1 98.62 126 LEU A O 1
ATOM 1002 N N . LEU A 1 127 ? 7.121 21.969 9.438 1 98 127 LEU A N 1
ATOM 1003 C CA . LEU A 1 127 ? 6.254 23.141 9.492 1 98 127 LEU A CA 1
ATOM 1004 C C . LEU A 1 127 ? 7.07 24.406 9.695 1 98 127 LEU A C 1
ATOM 1006 O O . LEU A 1 127 ? 6.734 25.469 9.141 1 98 127 LEU A O 1
ATOM 1010 N N . VAL A 1 128 ? 8.133 24.328 10.383 1 98.06 128 VAL A N 1
ATOM 1011 C CA . VAL A 1 128 ? 9.023 25.469 10.578 1 98.06 128 VAL A CA 1
ATOM 1012 C C . VAL A 1 128 ? 9.703 25.828 9.258 1 98.06 128 VAL A C 1
ATOM 1014 O O . VAL A 1 128 ? 9.781 27 8.883 1 98.06 128 VAL A O 1
ATOM 1017 N N . ARG A 1 129 ? 10.188 24.844 8.555 1 97.69 129 ARG A N 1
ATOM 1018 C CA . ARG A 1 129 ? 10.859 25.062 7.277 1 97.69 129 ARG A CA 1
ATOM 1019 C C . ARG A 1 129 ? 9.914 25.672 6.254 1 97.69 129 ARG A C 1
ATOM 1021 O O . ARG A 1 129 ? 10.312 26.547 5.484 1 97.69 129 ARG A O 1
ATOM 1028 N N . LEU A 1 130 ? 8.711 25.172 6.219 1 96.75 130 LEU A N 1
ATOM 1029 C CA . LEU A 1 130 ? 7.746 25.688 5.254 1 96.75 130 LEU A CA 1
ATOM 1030 C C . LEU A 1 130 ? 7.375 27.125 5.566 1 96.75 130 LEU A C 1
ATOM 1032 O O . LEU A 1 130 ? 7.188 27.938 4.656 1 96.75 130 LEU A O 1
ATOM 1036 N N . ALA A 1 131 ? 7.223 27.438 6.832 1 94.75 131 ALA A N 1
ATOM 1037 C CA . ALA A 1 131 ? 6.855 28.781 7.262 1 94.75 131 ALA A CA 1
ATOM 1038 C C . ALA A 1 131 ? 7.938 29.781 6.883 1 94.75 131 ALA A C 1
ATOM 1040 O O . ALA A 1 131 ? 7.652 30.969 6.691 1 94.75 131 ALA A O 1
ATOM 1041 N N . ALA A 1 132 ? 9.094 29.359 6.684 1 92.69 132 ALA A N 1
ATOM 1042 C CA . ALA A 1 132 ? 10.234 30.219 6.375 1 92.69 132 ALA A CA 1
ATOM 1043 C C . ALA A 1 132 ? 10.328 30.484 4.875 1 92.69 132 ALA A C 1
ATOM 1045 O O . ALA A 1 132 ? 11.164 31.281 4.43 1 92.69 132 ALA A O 1
ATOM 1046 N N . GLN A 1 133 ? 9.547 30.016 4.078 1 86 133 GLN A N 1
ATOM 1047 C CA . GLN A 1 133 ? 9.586 30.156 2.625 1 86 133 GLN A CA 1
ATOM 1048 C C . GLN A 1 133 ? 8.508 31.109 2.133 1 86 133 GLN A C 1
ATOM 1050 O O . GLN A 1 133 ? 7.461 31.266 2.766 1 86 133 GLN A O 1
ATOM 1055 N N . MET B 1 1 ? -7.551 -7.238 -24.016 1 78.25 1 MET B N 1
ATOM 1056 C CA . MET B 1 1 ? -8.539 -7.93 -23.203 1 78.25 1 MET B CA 1
ATOM 1057 C C . MET B 1 1 ? -8.695 -7.25 -21.844 1 78.25 1 MET B C 1
ATOM 1059 O O . MET B 1 1 ? -7.742 -6.672 -21.328 1 78.25 1 MET B O 1
ATOM 1063 N N . PRO B 1 2 ? -9.977 -7.254 -21.359 1 92.44 2 PRO B N 1
ATOM 1064 C CA . PRO B 1 2 ? -10.188 -6.531 -20.109 1 92.44 2 PRO B CA 1
ATOM 1065 C C . PRO B 1 2 ? -9.703 -7.309 -18.891 1 92.44 2 PRO B C 1
ATOM 1067 O O . PRO B 1 2 ? -9.555 -8.531 -18.953 1 92.44 2 PRO B O 1
ATOM 1070 N N . VAL B 1 3 ? -9.359 -6.73 -17.844 1 98.25 3 VAL B N 1
ATOM 1071 C CA . VAL B 1 3 ? -9.039 -7.336 -16.562 1 98.25 3 VAL B CA 1
ATOM 1072 C C . VAL B 1 3 ? -10.266 -8.078 -16.031 1 98.25 3 VAL B C 1
ATOM 1074 O O . VAL B 1 3 ? -11.383 -7.57 -16.094 1 98.25 3 VAL B O 1
ATOM 1077 N N . GLU B 1 4 ? -10.016 -9.227 -15.453 1 98.69 4 GLU B N 1
ATOM 1078 C CA . GLU B 1 4 ? -11.109 -10.039 -14.938 1 98.69 4 GLU B CA 1
ATOM 1079 C C . GLU B 1 4 ? -10.891 -10.391 -13.469 1 98.69 4 GLU B C 1
ATOM 1081 O O . GLU B 1 4 ? -11.844 -10.633 -12.727 1 98.69 4 GLU B O 1
ATOM 1086 N N . TYR B 1 5 ? -9.633 -10.438 -13.078 1 98.88 5 TYR B N 1
ATOM 1087 C CA . TYR B 1 5 ? -9.281 -10.922 -11.75 1 98.88 5 TYR B CA 1
ATOM 1088 C C . TYR B 1 5 ? -8.453 -9.898 -10.992 1 98.88 5 TYR B C 1
ATOM 1090 O O . TYR B 1 5 ? -7.598 -9.227 -11.578 1 98.88 5 TYR B O 1
ATOM 1098 N N . LEU B 1 6 ? -8.703 -9.781 -9.711 1 98.94 6 LEU B N 1
ATOM 1099 C CA . LEU B 1 6 ? -7.867 -9.039 -8.773 1 98.94 6 LEU B CA 1
ATOM 1100 C C . LEU B 1 6 ? -7.113 -9.984 -7.848 1 98.94 6 LEU B C 1
ATOM 1102 O O . LEU B 1 6 ? -7.723 -10.781 -7.137 1 98.94 6 LEU B O 1
ATOM 1106 N N . VAL B 1 7 ? -5.844 -9.922 -7.871 1 98.88 7 VAL B N 1
ATOM 1107 C CA . VAL B 1 7 ? -4.98 -10.828 -7.129 1 98.88 7 VAL B CA 1
ATOM 1108 C C . VAL B 1 7 ? -4.434 -10.125 -5.887 1 98.88 7 VAL B C 1
ATOM 1110 O O . VAL B 1 7 ? -3.857 -9.039 -5.984 1 98.88 7 VAL B O 1
ATOM 1113 N N . ASP B 1 8 ? -4.652 -10.742 -4.688 1 98.62 8 ASP B N 1
ATOM 1114 C CA . ASP B 1 8 ? -4.039 -10.156 -3.498 1 98.62 8 ASP B CA 1
ATOM 1115 C C . ASP B 1 8 ? -2.693 -10.805 -3.195 1 98.62 8 ASP B C 1
ATOM 1117 O O . ASP B 1 8 ? -2.209 -11.633 -3.973 1 98.62 8 ASP B O 1
ATOM 1121 N N . ALA B 1 9 ? -2.049 -10.398 -2.105 1 98 9 ALA B N 1
ATOM 1122 C CA . ALA B 1 9 ? -0.679 -10.82 -1.82 1 98 9 ALA B CA 1
ATOM 1123 C C . ALA B 1 9 ? -0.621 -12.305 -1.484 1 98 9 ALA B C 1
ATOM 1125 O O . ALA B 1 9 ? 0.34 -12.992 -1.842 1 98 9 ALA B O 1
ATOM 1126 N N . SER B 1 10 ? -1.636 -12.789 -0.811 1 97.62 10 SER B N 1
ATOM 1127 C CA . SER B 1 10 ? -1.624 -14.195 -0.414 1 97.62 10 SER B CA 1
ATOM 1128 C C . SER B 1 10 ? -1.652 -15.109 -1.631 1 97.62 10 SER B C 1
ATOM 1130 O O . SER B 1 10 ? -1.088 -16.203 -1.602 1 97.62 10 SER B O 1
ATOM 1132 N N . ALA B 1 11 ? -2.332 -14.719 -2.646 1 98.31 11 ALA B N 1
ATOM 1133 C CA . ALA B 1 11 ? -2.443 -15.5 -3.879 1 98.31 11 ALA B CA 1
ATOM 1134 C C . ALA B 1 11 ? -1.199 -15.336 -4.746 1 98.31 11 ALA B C 1
ATOM 1136 O O . ALA B 1 11 ? -0.875 -16.203 -5.551 1 98.31 11 ALA B O 1
ATOM 1137 N N . LEU B 1 12 ? -0.566 -14.203 -4.648 1 97.31 12 LEU B N 1
ATOM 1138 C CA . LEU B 1 12 ? 0.563 -13.844 -5.5 1 97.31 12 LEU B CA 1
ATOM 1139 C C . LEU B 1 12 ? 1.697 -14.852 -5.355 1 97.31 12 LEU B C 1
ATOM 1141 O O . LEU B 1 12 ? 2.305 -15.258 -6.348 1 97.31 12 LEU B O 1
ATOM 1145 N N . TYR B 1 13 ? 1.994 -15.258 -4.152 1 91.69 13 TYR B N 1
ATOM 1146 C CA . TYR B 1 13 ? 3.092 -16.188 -3.922 1 91.69 13 TYR B CA 1
ATOM 1147 C C . TYR B 1 13 ? 2.807 -17.547 -4.566 1 91.69 13 TYR B C 1
ATOM 1149 O O . TYR B 1 13 ? 3.701 -18.156 -5.148 1 91.69 13 TYR B O 1
ATOM 1157 N N . ALA B 1 14 ? 1.562 -17.953 -4.418 1 92.94 14 ALA B N 1
ATOM 1158 C CA . ALA B 1 14 ? 1.167 -19.219 -5.055 1 92.94 14 ALA B CA 1
ATOM 1159 C C . ALA B 1 14 ? 1.248 -19.109 -6.574 1 92.94 14 ALA B C 1
ATOM 1161 O O . ALA B 1 14 ? 1.709 -20.031 -7.246 1 92.94 14 ALA B O 1
ATOM 1162 N N . LEU B 1 15 ? 0.855 -18.031 -7.125 1 96.25 15 LEU B N 1
ATOM 1163 C CA . LEU B 1 15 ? 0.89 -17.812 -8.57 1 96.25 15 LEU B CA 1
ATOM 1164 C C . LEU B 1 15 ? 2.326 -17.75 -9.07 1 96.25 15 LEU B C 1
ATOM 1166 O O . LEU B 1 15 ? 2.621 -18.188 -10.188 1 96.25 15 LEU B O 1
ATOM 1170 N N . ALA B 1 16 ? 3.189 -17.125 -8.273 1 95.38 16 ALA B N 1
ATOM 1171 C CA . ALA B 1 16 ? 4.598 -17.047 -8.656 1 95.38 16 ALA B CA 1
ATOM 1172 C C . ALA B 1 16 ? 5.172 -18.438 -8.914 1 95.38 16 ALA B C 1
ATOM 1174 O O . ALA B 1 16 ? 6.008 -18.609 -9.797 1 95.38 16 ALA B O 1
ATOM 1175 N N . ALA B 1 17 ? 4.742 -19.406 -8.211 1 93.69 17 ALA B N 1
ATOM 1176 C CA . ALA B 1 17 ? 5.203 -20.781 -8.359 1 93.69 17 ALA B CA 1
ATOM 1177 C C . ALA B 1 17 ? 4.637 -21.422 -9.625 1 93.69 17 ALA B C 1
ATOM 1179 O O . ALA B 1 17 ? 5.156 -22.438 -10.109 1 93.69 17 ALA B O 1
ATOM 1180 N N . HIS B 1 18 ? 3.598 -20.891 -10.164 1 96.06 18 HIS B N 1
ATOM 1181 C CA . HIS B 1 18 ? 2.938 -21.406 -11.359 1 96.06 18 HIS B CA 1
ATOM 1182 C C . HIS B 1 18 ? 2.967 -20.391 -12.492 1 96.06 18 HIS B C 1
ATOM 1184 O O . HIS B 1 18 ? 1.99 -20.25 -13.234 1 96.06 18 HIS B O 1
ATOM 1190 N N . TYR B 1 19 ? 4.07 -19.656 -12.539 1 95.44 19 TYR B N 1
ATOM 1191 C CA . TYR B 1 19 ? 4.246 -18.531 -13.453 1 95.44 19 TYR B CA 1
ATOM 1192 C C . TYR B 1 19 ? 3.863 -18.922 -14.875 1 95.44 19 TYR B C 1
ATOM 1194 O O . TYR B 1 19 ? 3.154 -18.172 -15.555 1 95.44 19 TYR B O 1
ATOM 1202 N N . ASP B 1 20 ? 4.188 -20.172 -15.367 1 95.12 20 ASP B N 1
ATOM 1203 C CA . ASP B 1 20 ? 3.984 -20.609 -16.75 1 95.12 20 ASP B CA 1
ATOM 1204 C C . ASP B 1 20 ? 2.508 -20.859 -17.031 1 95.12 20 ASP B C 1
ATOM 1206 O O . ASP B 1 20 ? 2.08 -20.844 -18.188 1 95.12 20 ASP B O 1
ATOM 1210 N N . LYS B 1 21 ? 1.743 -21.016 -16.016 1 96.25 21 LYS B N 1
ATOM 1211 C CA . LYS B 1 21 ? 0.346 -21.406 -16.188 1 96.25 21 LYS B CA 1
ATOM 1212 C C . LYS B 1 21 ? -0.539 -20.188 -16.422 1 96.25 21 LYS B C 1
ATOM 1214 O O . LYS B 1 21 ? -1.622 -20.297 -17 1 96.25 21 LYS B O 1
ATOM 1219 N N . TRP B 1 22 ? -0.064 -19.047 -15.961 1 97 22 TRP B N 1
ATOM 1220 C CA . TRP B 1 22 ? -0.984 -17.906 -16.031 1 97 22 TRP B CA 1
ATOM 1221 C C . TRP B 1 22 ? -0.384 -16.766 -16.844 1 97 22 TRP B C 1
ATOM 1223 O O . TRP B 1 22 ? -1.091 -15.828 -17.219 1 97 22 TRP B O 1
ATOM 1233 N N . ILE B 1 23 ? 0.913 -16.75 -17.219 1 97.12 23 ILE B N 1
ATOM 1234 C CA . ILE B 1 23 ? 1.608 -15.617 -17.812 1 97.12 23 ILE B CA 1
ATOM 1235 C C . ILE B 1 23 ? 0.97 -15.273 -19.156 1 97.12 23 ILE B C 1
ATOM 1237 O O . ILE B 1 23 ? 0.93 -14.102 -19.547 1 97.12 23 ILE B O 1
ATOM 1241 N N . LYS B 1 24 ? 0.362 -16.188 -19.844 1 96.81 24 LYS B N 1
ATOM 1242 C CA . LYS B 1 24 ? -0.276 -15.914 -21.125 1 96.81 24 LYS B CA 1
ATOM 1243 C C . LYS B 1 24 ? -1.596 -15.172 -20.938 1 96.81 24 LYS B C 1
ATOM 1245 O O . LYS B 1 24 ? -2.162 -14.641 -21.891 1 96.81 24 LYS B O 1
ATOM 1250 N N . HIS B 1 25 ? -2.066 -15.141 -19.75 1 97.62 25 HIS B N 1
ATOM 1251 C CA . HIS B 1 25 ? -3.326 -14.484 -19.422 1 97.62 25 HIS B CA 1
ATOM 1252 C C . HIS B 1 25 ? -3.092 -13.227 -18.578 1 97.62 25 HIS B C 1
ATOM 1254 O O . HIS B 1 25 ? -4.027 -12.688 -17.984 1 97.62 25 HIS B O 1
ATOM 1260 N N . ARG B 1 26 ? -1.89 -12.797 -18.5 1 97.5 26 ARG B N 1
ATOM 1261 C CA . ARG B 1 26 ? -1.492 -11.727 -17.578 1 97.5 26 ARG B CA 1
ATOM 1262 C C . ARG B 1 26 ? -2.381 -10.5 -17.75 1 97.5 26 ARG B C 1
ATOM 1264 O O . ARG B 1 26 ? -2.639 -9.773 -16.797 1 97.5 26 ARG B O 1
ATOM 1271 N N . GLU B 1 27 ? -2.949 -10.328 -18.906 1 97.75 27 GLU B N 1
ATOM 1272 C CA . GLU B 1 27 ? -3.77 -9.148 -19.172 1 97.75 27 GLU B CA 1
ATOM 1273 C C . GLU B 1 27 ? -5.098 -9.219 -18.422 1 97.75 27 GLU B C 1
ATOM 1275 O O . GLU B 1 27 ? -5.781 -8.203 -18.25 1 97.75 27 GLU B O 1
ATOM 1280 N N . LYS B 1 28 ? -5.477 -10.336 -17.984 1 98.25 28 LYS B N 1
ATOM 1281 C CA . LYS B 1 28 ? -6.723 -10.539 -17.266 1 98.25 28 LYS B CA 1
ATOM 1282 C C . LYS B 1 28 ? -6.523 -10.312 -15.758 1 98.25 28 LYS B C 1
ATOM 1284 O O . LYS B 1 28 ? -7.488 -10.273 -15 1 98.25 28 LYS B O 1
ATOM 1289 N N . LEU B 1 29 ? -5.32 -10.227 -15.336 1 98.69 29 LEU B N 1
ATOM 1290 C CA . LEU B 1 29 ? -4.988 -10.211 -13.914 1 98.69 29 LEU B CA 1
ATOM 1291 C C . LEU B 1 29 ? -4.465 -8.844 -13.492 1 98.69 29 LEU B C 1
ATOM 1293 O O . LEU B 1 29 ? -3.611 -8.266 -14.172 1 98.69 29 LEU B O 1
ATOM 1297 N N . ALA B 1 30 ? -4.977 -8.383 -12.391 1 98.88 30 ALA B N 1
ATOM 1298 C CA . ALA B 1 30 ? -4.559 -7.094 -11.844 1 98.88 30 ALA B CA 1
ATOM 1299 C C . ALA B 1 30 ? -4.211 -7.215 -10.359 1 98.88 30 ALA B C 1
ATOM 1301 O O . ALA B 1 30 ? -4.551 -8.211 -9.719 1 98.88 30 ALA B O 1
ATOM 1302 N N . ILE B 1 31 ? -3.506 -6.254 -9.898 1 98.88 31 ILE B N 1
ATOM 1303 C CA . ILE B 1 31 ? -3.184 -6.129 -8.484 1 98.88 31 ILE B CA 1
ATOM 1304 C C . ILE B 1 31 ? -3.412 -4.688 -8.031 1 98.88 31 ILE B C 1
ATOM 1306 O O . ILE B 1 31 ? -3.705 -3.812 -8.844 1 98.88 31 ILE B O 1
ATOM 1310 N N . LEU B 1 32 ? -3.381 -4.473 -6.727 1 98.94 32 LEU B N 1
ATOM 1311 C CA . LEU B 1 32 ? -3.318 -3.129 -6.16 1 98.94 32 LEU B CA 1
ATOM 1312 C C . LEU B 1 32 ? -1.877 -2.732 -5.855 1 98.94 32 LEU B C 1
ATOM 1314 O O . LEU B 1 32 ? -1.012 -3.598 -5.699 1 98.94 32 LEU B O 1
ATOM 1318 N N . HIS B 1 33 ? -1.647 -1.412 -5.797 1 98.88 33 HIS B N 1
ATOM 1319 C CA . HIS B 1 33 ? -0.354 -0.963 -5.293 1 98.88 33 HIS B CA 1
ATOM 1320 C C . HIS B 1 33 ? -0.044 -1.587 -3.938 1 98.88 33 HIS B C 1
ATOM 1322 O O . HIS B 1 33 ? 1.103 -1.947 -3.662 1 98.88 33 HIS B O 1
ATOM 1328 N N . LEU B 1 34 ? -1.046 -1.786 -3.146 1 98.81 34 LEU B N 1
ATOM 1329 C CA . LEU B 1 34 ? -0.946 -2.428 -1.84 1 98.81 34 LEU B CA 1
ATOM 1330 C C . LEU B 1 34 ? -0.305 -3.807 -1.96 1 98.81 34 LEU B C 1
ATOM 1332 O O . LEU B 1 34 ? 0.49 -4.203 -1.104 1 98.81 34 LEU B O 1
ATOM 1336 N N . THR B 1 35 ? -0.636 -4.543 -2.994 1 98.75 35 THR B N 1
ATOM 1337 C CA . THR B 1 35 ? -0.154 -5.902 -3.205 1 98.75 35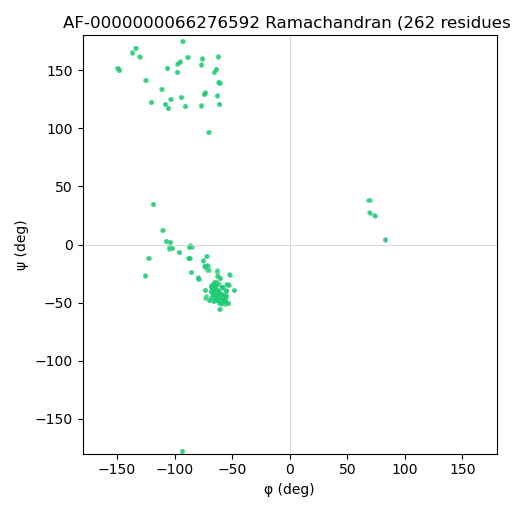 THR B CA 1
ATOM 1338 C C . THR B 1 35 ? 1.37 -5.93 -3.281 1 98.75 35 THR B C 1
ATOM 1340 O O . THR B 1 35 ? 2.006 -6.852 -2.762 1 98.75 35 THR B O 1
ATOM 1343 N N . ILE B 1 36 ? 1.968 -4.914 -3.883 1 98.56 36 ILE B N 1
ATOM 1344 C CA . ILE B 1 36 ? 3.414 -4.824 -4.055 1 98.56 36 ILE B CA 1
ATOM 1345 C C . ILE B 1 36 ? 4.094 -4.77 -2.689 1 98.56 36 ILE B C 1
ATOM 1347 O O . ILE B 1 36 ? 5.027 -5.527 -2.422 1 98.56 36 ILE B O 1
ATOM 1351 N N . TYR B 1 37 ? 3.568 -3.984 -1.832 1 98.69 37 TYR B N 1
ATOM 1352 C CA . TYR B 1 37 ? 4.168 -3.795 -0.515 1 98.69 37 TYR B CA 1
ATOM 1353 C C . TYR B 1 37 ? 3.938 -5.016 0.369 1 98.69 37 TYR B C 1
ATOM 1355 O O . TYR B 1 37 ? 4.824 -5.418 1.124 1 98.69 37 TYR B O 1
ATOM 1363 N N . GLU B 1 38 ? 2.752 -5.578 0.266 1 98.38 38 GLU B N 1
ATOM 1364 C CA . GLU B 1 38 ? 2.453 -6.781 1.042 1 98.38 38 GLU B CA 1
ATOM 1365 C C . GLU B 1 38 ? 3.33 -7.949 0.607 1 98.38 38 GLU B C 1
ATOM 1367 O O . GLU B 1 38 ? 3.838 -8.695 1.446 1 98.38 38 GLU B O 1
ATOM 1372 N N . ALA B 1 39 ? 3.486 -8.148 -0.635 1 97.69 39 ALA B N 1
ATOM 1373 C CA . ALA B 1 39 ? 4.332 -9.219 -1.156 1 97.69 39 ALA B CA 1
ATOM 1374 C C . ALA B 1 39 ? 5.789 -9.016 -0.744 1 97.69 39 ALA B C 1
ATOM 1376 O O . ALA B 1 39 ? 6.457 -9.969 -0.33 1 97.69 39 ALA B O 1
ATOM 1377 N N . GLY B 1 40 ? 6.246 -7.719 -0.914 1 97.88 40 GLY B N 1
ATOM 1378 C CA . GLY B 1 40 ? 7.594 -7.406 -0.465 1 97.88 40 GLY B CA 1
ATOM 1379 C C . GLY B 1 40 ? 7.816 -7.711 1.005 1 97.88 40 GLY B C 1
ATOM 1380 O O . GLY B 1 40 ? 8.852 -8.273 1.378 1 97.88 40 GLY B O 1
ATOM 1381 N N . ASN B 1 41 ? 6.887 -7.355 1.831 1 97.81 41 ASN B N 1
ATOM 1382 C CA . ASN B 1 41 ? 7.035 -7.586 3.264 1 97.81 41 ASN B CA 1
ATOM 1383 C C . ASN B 1 41 ? 7.035 -9.078 3.596 1 97.81 41 ASN B C 1
ATOM 1385 O O . ASN B 1 41 ? 7.746 -9.516 4.5 1 97.81 41 ASN B O 1
ATOM 1389 N N . ALA B 1 42 ? 6.168 -9.852 2.939 1 96.56 42 ALA B N 1
ATOM 1390 C CA . ALA B 1 42 ? 6.164 -11.297 3.129 1 96.56 42 ALA B CA 1
ATOM 1391 C C . ALA B 1 42 ? 7.527 -11.898 2.795 1 96.56 42 ALA B C 1
ATOM 1393 O O . ALA B 1 42 ? 8.047 -12.734 3.541 1 96.56 42 ALA B O 1
ATOM 1394 N N . LEU B 1 43 ? 8.094 -11.469 1.717 1 96.5 43 LEU B N 1
ATOM 1395 C CA . LEU B 1 43 ? 9.414 -11.945 1.326 1 96.5 43 LEU B CA 1
ATOM 1396 C C . LEU B 1 43 ? 10.469 -11.531 2.346 1 96.5 43 LEU B C 1
ATOM 1398 O O . LEU B 1 43 ? 11.352 -12.32 2.686 1 96.5 43 LEU B O 1
ATOM 1402 N N . TRP B 1 44 ? 10.398 -10.305 2.83 1 97.25 44 TRP B N 1
ATOM 1403 C CA . TRP B 1 44 ? 11.305 -9.805 3.855 1 97.25 44 TRP B CA 1
ATOM 1404 C C . TRP B 1 44 ? 11.281 -10.703 5.09 1 97.25 44 TRP B C 1
ATOM 1406 O O . TRP B 1 44 ? 12.336 -11.039 5.637 1 97.25 44 TRP B O 1
ATOM 1416 N N . LYS B 1 45 ? 10.102 -11.07 5.465 1 96.69 45 LYS B N 1
ATOM 1417 C CA . LYS B 1 45 ? 9.961 -11.945 6.629 1 96.69 45 LYS B CA 1
ATOM 1418 C C . LYS B 1 45 ? 10.672 -13.273 6.406 1 96.69 45 LYS B C 1
ATOM 1420 O O . LYS B 1 45 ? 11.352 -13.781 7.301 1 96.69 45 LYS B O 1
ATOM 1425 N N . GLU B 1 46 ? 10.5 -13.812 5.258 1 94.38 46 GLU B N 1
ATOM 1426 C CA . GLU B 1 46 ? 11.156 -15.07 4.918 1 94.38 46 GLU B CA 1
ATOM 1427 C C . GLU B 1 46 ? 12.672 -14.914 4.895 1 94.38 46 GLU B C 1
ATOM 1429 O O . GLU B 1 46 ? 13.406 -15.812 5.312 1 94.38 46 GLU B O 1
ATOM 1434 N N . ALA B 1 47 ? 13.078 -13.781 4.395 1 93.62 47 ALA B N 1
ATOM 1435 C CA . ALA B 1 47 ? 14.508 -13.484 4.348 1 93.62 47 ALA B CA 1
ATOM 1436 C C . ALA B 1 47 ? 15.094 -13.367 5.75 1 93.62 47 ALA B C 1
ATOM 1438 O O . ALA B 1 47 ? 16.172 -13.891 6.027 1 93.62 47 ALA B O 1
ATOM 1439 N N . ARG B 1 48 ? 14.445 -12.703 6.566 1 92.12 48 ARG B N 1
ATOM 1440 C CA . ARG B 1 48 ? 14.883 -12.5 7.945 1 92.12 48 ARG B CA 1
ATOM 1441 C C . ARG B 1 48 ? 15.008 -13.828 8.688 1 92.12 48 ARG B C 1
ATOM 1443 O O . ARG B 1 48 ? 15.844 -13.969 9.57 1 92.12 48 ARG B O 1
ATOM 1450 N N . LEU B 1 49 ? 14.203 -14.773 8.258 1 92.31 49 LEU B N 1
ATOM 1451 C CA . LEU B 1 49 ? 14.195 -16.094 8.875 1 92.31 49 LEU B CA 1
ATOM 1452 C C . LEU B 1 49 ? 15.234 -17 8.227 1 92.31 49 LEU B C 1
ATOM 1454 O O . LEU B 1 49 ? 15.414 -18.141 8.656 1 92.31 49 LEU B O 1
ATOM 1458 N N . GLY B 1 50 ? 15.938 -16.516 7.207 1 89.44 50 GLY B N 1
ATOM 1459 C CA . GLY B 1 50 ? 16.984 -17.266 6.539 1 89.44 50 GLY B CA 1
ATOM 1460 C C . GLY B 1 50 ? 16.453 -18.375 5.656 1 89.44 50 GLY B C 1
ATOM 1461 O O . GLY B 1 50 ? 17.188 -19.328 5.332 1 89.44 50 GLY B O 1
ATOM 1462 N N . ARG B 1 51 ? 15.305 -18.234 5.219 1 90.12 51 ARG B N 1
ATOM 1463 C CA . ARG B 1 51 ? 14.648 -19.344 4.512 1 90.12 51 ARG B CA 1
ATOM 1464 C C . ARG B 1 51 ? 14.812 -19.188 3.002 1 90.12 51 ARG B C 1
ATOM 1466 O O . ARG B 1 51 ? 14.516 -20.125 2.248 1 90.12 51 ARG B O 1
ATOM 1473 N N . VAL B 1 52 ? 15.352 -18.094 2.586 1 90.5 52 VAL B N 1
ATOM 1474 C CA . VAL B 1 52 ? 15.438 -17.859 1.146 1 90.5 52 VAL B CA 1
ATOM 1475 C C . VAL B 1 52 ? 16.672 -17.047 0.825 1 90.5 52 VAL B C 1
ATOM 1477 O O . VAL B 1 52 ? 17.141 -16.25 1.656 1 90.5 52 VAL B O 1
ATOM 1480 N N . ASP B 1 53 ? 17.188 -17.266 -0.351 1 94.19 53 ASP B N 1
ATOM 1481 C CA . ASP B 1 53 ? 18.062 -16.281 -0.977 1 94.19 53 ASP B CA 1
ATOM 1482 C C . ASP B 1 53 ? 17.281 -15.039 -1.419 1 94.19 53 ASP B C 1
ATOM 1484 O O . ASP B 1 53 ? 16.719 -15.016 -2.514 1 94.19 53 ASP B O 1
ATOM 1488 N N . TRP B 1 54 ? 17.359 -14.133 -0.571 1 93.38 54 TRP B N 1
ATOM 1489 C CA . TRP B 1 54 ? 16.438 -13.016 -0.763 1 93.38 54 TRP B CA 1
ATOM 1490 C C . TRP B 1 54 ? 16.766 -12.258 -2.045 1 93.38 54 TRP B C 1
ATOM 1492 O O . TRP B 1 54 ? 15.867 -11.695 -2.688 1 93.38 54 TRP B O 1
ATOM 1502 N N . ALA B 1 55 ? 18.031 -12.156 -2.434 1 94.12 55 ALA B N 1
ATOM 1503 C CA . ALA B 1 55 ? 18.406 -11.453 -3.666 1 94.12 55 ALA B CA 1
ATOM 1504 C C . ALA B 1 55 ? 17.766 -12.117 -4.883 1 94.12 55 ALA B C 1
ATOM 1506 O O . ALA B 1 55 ? 17.125 -11.453 -5.703 1 94.12 55 ALA B O 1
ATOM 1507 N N . ALA B 1 56 ? 17.875 -13.406 -5.023 1 94.81 56 ALA B N 1
ATOM 1508 C CA . ALA B 1 56 ? 17.266 -14.148 -6.129 1 94.81 56 ALA B CA 1
ATOM 1509 C C . ALA B 1 56 ? 15.75 -14.109 -6.043 1 94.81 56 ALA B C 1
ATOM 1511 O O . ALA B 1 56 ? 15.07 -13.914 -7.051 1 94.81 56 ALA B O 1
ATOM 1512 N N . ALA B 1 57 ? 15.258 -14.281 -4.855 1 95.06 57 ALA B N 1
ATOM 1513 C CA . ALA B 1 57 ? 13.812 -14.312 -4.641 1 95.06 57 ALA B CA 1
ATOM 1514 C C . ALA B 1 57 ? 13.18 -12.969 -4.984 1 95.06 57 ALA B C 1
ATOM 1516 O O . ALA B 1 57 ? 12.102 -12.914 -5.578 1 95.06 57 ALA B O 1
ATOM 1517 N N . SER B 1 58 ? 13.844 -11.883 -4.602 1 96 58 SER B N 1
ATOM 1518 C CA . SER B 1 58 ? 13.297 -10.562 -4.859 1 96 58 SER B CA 1
ATOM 1519 C C . SER B 1 58 ? 13.273 -10.25 -6.355 1 96 58 SER B C 1
ATOM 1521 O O . SER B 1 58 ? 12.344 -9.609 -6.848 1 96 58 SER B O 1
ATOM 1523 N N . ARG B 1 59 ? 14.234 -10.68 -7.086 1 95.94 59 ARG B N 1
ATOM 1524 C CA . ARG B 1 59 ? 14.258 -10.469 -8.531 1 95.94 59 ARG B CA 1
ATOM 1525 C C . ARG B 1 59 ? 13.148 -11.25 -9.219 1 95.94 59 ARG B C 1
ATOM 1527 O O . ARG B 1 59 ? 12.508 -10.742 -10.141 1 95.94 59 ARG B O 1
ATOM 1534 N N . HIS B 1 60 ? 12.969 -12.43 -8.758 1 95.19 60 HIS B N 1
ATOM 1535 C CA . HIS B 1 60 ? 11.891 -13.242 -9.305 1 95.19 60 HIS B CA 1
ATOM 1536 C C . HIS B 1 60 ? 10.531 -12.609 -9.016 1 95.19 60 HIS B C 1
ATOM 1538 O O . HIS B 1 60 ? 9.688 -12.508 -9.906 1 95.19 60 HIS B O 1
ATOM 1544 N N . LEU B 1 61 ? 10.352 -12.234 -7.809 1 96.88 61 LEU B N 1
ATOM 1545 C CA . LEU B 1 61 ? 9.078 -11.633 -7.422 1 96.88 61 LEU B CA 1
ATOM 1546 C C . LEU B 1 61 ? 8.836 -10.336 -8.18 1 96.88 61 LEU B C 1
ATOM 1548 O O . LEU B 1 61 ? 7.699 -10.039 -8.57 1 96.88 61 LEU B O 1
ATOM 1552 N N . LYS B 1 62 ? 9.883 -9.578 -8.352 1 96.94 62 LYS B N 1
ATOM 1553 C CA . LYS B 1 62 ? 9.789 -8.344 -9.141 1 96.94 62 LYS B CA 1
ATOM 1554 C C . LYS B 1 62 ? 9.281 -8.633 -10.547 1 96.94 62 LYS B C 1
ATOM 1556 O O . LYS B 1 62 ? 8.438 -7.898 -11.07 1 96.94 62 LYS B O 1
ATOM 1561 N N . LYS B 1 63 ? 9.805 -9.664 -11.164 1 96 63 LYS B N 1
ATOM 1562 C CA . LYS B 1 63 ? 9.367 -10.062 -12.5 1 96 63 LYS B CA 1
ATOM 1563 C C . LYS B 1 63 ? 7.887 -10.445 -12.5 1 96 63 LYS B C 1
ATOM 1565 O O . LYS B 1 63 ? 7.137 -10.039 -13.383 1 96 63 LYS B O 1
ATOM 1570 N N . VAL B 1 64 ? 7.469 -11.156 -11.547 1 97.69 64 VAL B N 1
ATOM 1571 C CA . VAL B 1 64 ? 6.078 -11.594 -11.422 1 97.69 64 VAL B CA 1
ATOM 1572 C C . VAL B 1 64 ? 5.172 -10.375 -11.258 1 97.69 64 VAL B C 1
ATOM 1574 O O . VAL B 1 64 ? 4.184 -10.227 -11.984 1 97.69 64 VAL B O 1
ATOM 1577 N N . LEU B 1 65 ? 5.527 -9.484 -10.422 1 98.12 65 LEU B N 1
ATOM 1578 C CA . LEU B 1 65 ? 4.723 -8.305 -10.125 1 98.12 65 LEU B CA 1
ATOM 1579 C C . LEU B 1 65 ? 4.602 -7.402 -11.352 1 98.12 65 LEU B C 1
ATOM 1581 O O . LEU B 1 65 ? 3.549 -6.801 -11.578 1 98.12 65 LEU B O 1
ATOM 1585 N N . SER B 1 66 ? 5.594 -7.352 -12.109 1 97 66 SER B N 1
ATOM 1586 C CA . SER B 1 66 ? 5.613 -6.48 -13.281 1 97 66 SER B CA 1
ATOM 1587 C C . SER B 1 66 ? 4.707 -7.02 -14.383 1 97 66 SER B C 1
ATOM 1589 O O . SER B 1 66 ? 4.406 -6.316 -15.352 1 97 66 SER B O 1
ATOM 1591 N N . SER B 1 67 ? 4.246 -8.219 -14.211 1 97.56 67 SER B N 1
ATOM 1592 C CA . SER B 1 67 ? 3.402 -8.852 -15.227 1 97.56 67 SER B CA 1
ATOM 1593 C C . SER B 1 67 ? 1.935 -8.484 -15.023 1 97.56 67 SER B C 1
ATOM 1595 O O . SER B 1 67 ? 1.104 -8.727 -15.906 1 97.56 67 SER B O 1
ATOM 1597 N N . PHE B 1 68 ? 1.588 -7.887 -13.906 1 98.19 68 PHE B N 1
ATOM 1598 C CA . PHE B 1 68 ? 0.204 -7.562 -13.578 1 98.19 68 PHE B CA 1
ATOM 1599 C C . PHE B 1 68 ? -0.106 -6.109 -13.914 1 98.19 68 PHE B C 1
ATOM 1601 O O . PHE B 1 68 ? 0.776 -5.25 -13.852 1 98.19 68 PHE B O 1
ATOM 1608 N N . LYS B 1 69 ? -1.369 -5.871 -14.289 1 98.19 69 LYS B N 1
ATOM 1609 C CA . LYS B 1 69 ? -1.854 -4.496 -14.297 1 98.19 69 LYS B CA 1
ATOM 1610 C C . LYS B 1 69 ? -2.086 -3.984 -12.883 1 98.19 69 LYS B C 1
ATOM 1612 O O . LYS B 1 69 ? -2.701 -4.668 -12.062 1 98.19 69 LYS B O 1
ATOM 1617 N N . VAL B 1 70 ? -1.563 -2.826 -12.609 1 98.75 70 VAL B N 1
ATOM 1618 C CA . VAL B 1 70 ? -1.806 -2.229 -11.297 1 98.75 70 VAL B CA 1
ATOM 1619 C C . VAL B 1 70 ? -3.004 -1.286 -11.375 1 98.75 70 VAL B C 1
ATOM 1621 O O . VAL B 1 70 ? -3.037 -0.378 -12.211 1 98.75 70 VAL B O 1
ATOM 1624 N N . LEU B 1 71 ? -3.973 -1.451 -10.523 1 98.75 71 LEU B N 1
ATOM 1625 C CA . LEU B 1 71 ? -5.188 -0.646 -10.531 1 98.75 71 LEU B CA 1
ATOM 1626 C C . LEU B 1 71 ? -5.023 0.606 -9.68 1 98.75 71 LEU B C 1
ATOM 1628 O O . LEU B 1 71 ? -4.145 0.659 -8.812 1 98.75 71 LEU B O 1
ATOM 1632 N N . GLU B 1 72 ? -5.895 1.548 -9.93 1 98.06 72 GLU B N 1
ATOM 1633 C CA . GLU B 1 72 ? -5.918 2.777 -9.141 1 98.06 72 GLU B CA 1
ATOM 1634 C C . GLU B 1 72 ? -6.32 2.498 -7.699 1 98.06 72 GLU B C 1
ATOM 1636 O O . GLU B 1 72 ? -7.062 1.554 -7.426 1 98.06 72 GLU B O 1
ATOM 1641 N N . ASP B 1 73 ? -5.762 3.332 -6.824 1 98.56 73 ASP B N 1
ATOM 1642 C CA . ASP B 1 73 ? -6.164 3.227 -5.426 1 98.56 73 ASP B CA 1
ATOM 1643 C C . ASP B 1 73 ? -7.656 3.498 -5.262 1 98.56 73 ASP B C 1
ATOM 1645 O O . ASP B 1 73 ? -8.203 4.398 -5.898 1 98.56 73 ASP B O 1
ATOM 1649 N N . PRO B 1 74 ? -8.328 2.723 -4.406 1 98.56 74 PRO B N 1
ATOM 1650 C CA . PRO B 1 74 ? -9.758 2.945 -4.18 1 98.56 74 PRO B CA 1
ATOM 1651 C C . PRO B 1 74 ? -10.031 4.152 -3.281 1 98.56 74 PRO B C 1
ATOM 1653 O O . PRO B 1 74 ? -9.141 4.598 -2.551 1 98.56 74 PRO B O 1
ATOM 1656 N N . PRO B 1 75 ? -11.297 4.684 -3.359 1 97.81 75 PRO B N 1
ATOM 1657 C CA . PRO B 1 75 ? -11.641 5.797 -2.471 1 97.81 75 PRO B CA 1
ATOM 1658 C C . PRO B 1 75 ? -11.602 5.41 -0.995 1 97.81 75 PRO B C 1
ATOM 1660 O O . PRO B 1 75 ? -12.266 4.449 -0.587 1 97.81 75 PRO B O 1
ATOM 1663 N N . LEU B 1 76 ? -10.914 6.18 -0.246 1 98.12 76 LEU B N 1
ATOM 1664 C CA . LEU B 1 76 ? -10.648 5.887 1.159 1 98.12 76 LEU B CA 1
ATOM 1665 C C . LEU B 1 76 ? -11.953 5.723 1.93 1 98.12 76 LEU B C 1
ATOM 1667 O O . LEU B 1 76 ? -12.109 4.781 2.713 1 98.12 76 LEU B O 1
ATOM 1671 N N . ASP B 1 77 ? -12.883 6.621 1.715 1 97.44 77 ASP B N 1
ATOM 1672 C CA . ASP B 1 77 ? -14.117 6.633 2.494 1 97.44 77 ASP B CA 1
ATOM 1673 C C . ASP B 1 77 ? -14.969 5.406 2.188 1 97.44 77 ASP B C 1
ATOM 1675 O O . ASP B 1 77 ? -15.594 4.836 3.086 1 97.44 77 ASP B O 1
ATOM 1679 N N . GLU B 1 78 ? -15.023 4.938 0.916 1 98 78 GLU B N 1
ATOM 1680 C CA . GLU B 1 78 ? -15.773 3.742 0.54 1 98 78 GLU B CA 1
ATOM 1681 C C . GLU B 1 78 ? -15.133 2.484 1.121 1 98 78 GLU B C 1
ATOM 1683 O O . GLU B 1 78 ? -15.828 1.588 1.595 1 98 78 GLU B O 1
ATOM 1688 N N . VAL B 1 79 ? -13.836 2.426 1.105 1 98.56 79 VAL B N 1
ATOM 1689 C CA . VAL B 1 79 ? -13.125 1.284 1.678 1 98.56 79 VAL B CA 1
ATOM 1690 C C . VAL B 1 79 ? -13.383 1.218 3.182 1 98.56 79 VAL B C 1
ATOM 1692 O O . VAL B 1 79 ? -13.617 0.139 3.732 1 98.56 79 VAL B O 1
ATOM 1695 N N . LEU B 1 80 ? -13.305 2.355 3.854 1 98 80 LEU B N 1
ATOM 1696 C CA . LEU B 1 80 ? -13.547 2.404 5.293 1 98 80 LEU B CA 1
ATOM 1697 C C . LEU B 1 80 ? -14.953 1.91 5.621 1 98 80 LEU B C 1
ATOM 1699 O O . LEU B 1 80 ? -15.148 1.186 6.598 1 98 80 LEU B O 1
ATOM 1703 N N . ARG B 1 81 ? -15.922 2.33 4.836 1 97.06 81 ARG B N 1
ATOM 1704 C CA . ARG B 1 81 ? -17.281 1.851 5.027 1 97.06 81 ARG B CA 1
ATOM 1705 C C . ARG B 1 81 ? -17.344 0.327 4.969 1 97.06 81 ARG B C 1
ATOM 1707 O O . ARG B 1 81 ? -17.906 -0.312 5.859 1 97.06 81 ARG B O 1
ATOM 1714 N N . VAL B 1 82 ? -16.766 -0.272 3.955 1 97.94 82 VAL B N 1
ATOM 1715 C CA . VAL B 1 82 ? -16.734 -1.723 3.799 1 97.94 82 VAL B CA 1
ATOM 1716 C C . VAL B 1 82 ? -16.031 -2.359 4.996 1 97.94 82 VAL B C 1
ATOM 1718 O O . VAL B 1 82 ? -16.516 -3.357 5.547 1 97.94 82 VAL B O 1
ATOM 1721 N N . ALA B 1 83 ? -14.891 -1.769 5.371 1 98 83 ALA B N 1
ATOM 1722 C CA . ALA B 1 83 ? -14.102 -2.283 6.488 1 98 83 ALA B CA 1
ATOM 1723 C C . ALA B 1 83 ? -14.93 -2.332 7.766 1 98 83 ALA B C 1
ATOM 1725 O O . ALA B 1 83 ? -14.977 -3.359 8.445 1 98 83 ALA B O 1
ATOM 1726 N N . VAL B 1 84 ? -15.625 -1.294 8.07 1 95.12 84 VAL B N 1
ATOM 1727 C CA . VAL B 1 84 ? -16.422 -1.17 9.289 1 95.12 84 VAL B CA 1
ATOM 1728 C C . VAL B 1 84 ? -17.625 -2.1 9.219 1 95.12 84 VAL B C 1
ATOM 1730 O O . VAL B 1 84 ? -17.891 -2.861 10.156 1 95.12 84 VAL B O 1
ATOM 1733 N N . GLU B 1 85 ? -18.312 -2.102 8.172 1 94.88 85 GLU B N 1
ATOM 1734 C CA . GLU B 1 85 ? -19.547 -2.857 8.023 1 94.88 85 GLU B CA 1
ATOM 1735 C C . GLU B 1 85 ? -19.281 -4.359 8.039 1 94.88 85 GLU B C 1
ATOM 1737 O O . GLU B 1 85 ? -20.094 -5.133 8.555 1 94.88 85 GLU B O 1
ATOM 1742 N N . ARG B 1 86 ? -18.141 -4.762 7.473 1 96.94 86 ARG B N 1
ATOM 1743 C CA . ARG B 1 86 ? -17.922 -6.191 7.289 1 96.94 86 ARG B CA 1
ATOM 1744 C C . ARG B 1 86 ? -16.922 -6.723 8.312 1 96.94 86 ARG B C 1
ATOM 1746 O O . ARG B 1 86 ? -16.641 -7.922 8.344 1 96.94 86 ARG B O 1
ATOM 1753 N N . GLY B 1 87 ? -16.391 -5.848 9.141 1 95.06 87 GLY B N 1
ATOM 1754 C CA . GLY B 1 87 ? -15.422 -6.273 10.133 1 95.06 87 GLY B CA 1
ATOM 1755 C C . GLY B 1 87 ? -14.102 -6.719 9.531 1 95.06 87 GLY B C 1
ATOM 1756 O O . GLY B 1 87 ? -13.531 -7.734 9.938 1 95.06 87 GLY B O 1
ATOM 1757 N N . LEU B 1 88 ? -13.688 -6.078 8.555 1 97.81 88 LEU B N 1
ATOM 1758 C CA . LEU B 1 88 ? -12.406 -6.316 7.898 1 97.81 88 LEU B CA 1
ATOM 1759 C C . LEU B 1 88 ? -11.406 -5.215 8.234 1 97.81 88 LEU B C 1
ATOM 1761 O O . LEU B 1 88 ? -11.805 -4.09 8.555 1 97.81 88 LEU B O 1
ATOM 1765 N N . THR B 1 89 ? -10.102 -5.535 8.219 1 98 89 THR B N 1
ATOM 1766 C CA . THR B 1 89 ? -9.125 -4.453 8.25 1 98 89 THR B CA 1
ATOM 1767 C C . THR B 1 89 ? -9.258 -3.578 7.008 1 98 89 THR B C 1
ATOM 1769 O O . THR B 1 89 ? -9.891 -3.969 6.027 1 98 89 THR B O 1
ATOM 1772 N N . PHE B 1 90 ? -8.742 -2.418 7.043 1 98.56 90 PHE B N 1
ATOM 1773 C CA . PHE B 1 90 ? -8.75 -1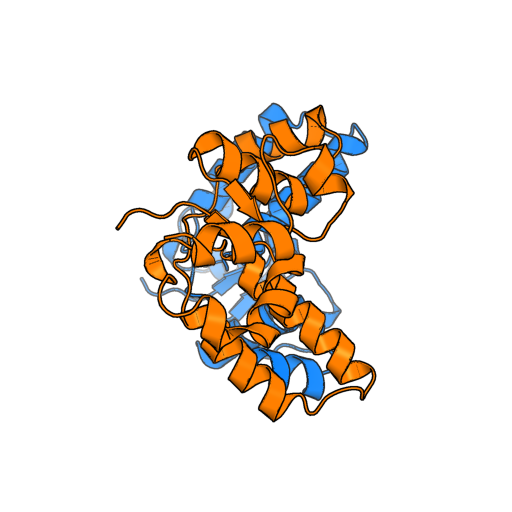.536 5.883 1 98.56 90 PHE B CA 1
ATOM 1774 C C . PHE B 1 90 ? -8.047 -2.191 4.699 1 98.56 90 PHE B C 1
ATOM 1776 O O . PHE B 1 90 ? -8.477 -2.035 3.553 1 98.56 90 PHE B O 1
ATOM 1783 N N . TYR B 1 91 ? -6.977 -2.945 4.945 1 98.75 91 TYR B N 1
ATOM 1784 C CA . TYR B 1 91 ? -6.23 -3.654 3.912 1 98.75 91 TYR B CA 1
ATOM 1785 C C . TYR B 1 91 ? -7.121 -4.668 3.199 1 98.75 91 TYR B C 1
ATOM 1787 O O . TYR B 1 91 ? -7.301 -4.598 1.98 1 98.75 91 TYR B O 1
ATOM 1795 N N . ASP B 1 92 ? -7.723 -5.559 3.979 1 98.69 92 ASP B N 1
ATOM 1796 C CA . ASP B 1 92 ? -8.586 -6.59 3.408 1 98.69 92 ASP B CA 1
ATOM 1797 C C . ASP B 1 92 ? -9.781 -5.973 2.691 1 98.69 92 ASP B C 1
ATOM 1799 O O . ASP B 1 92 ? -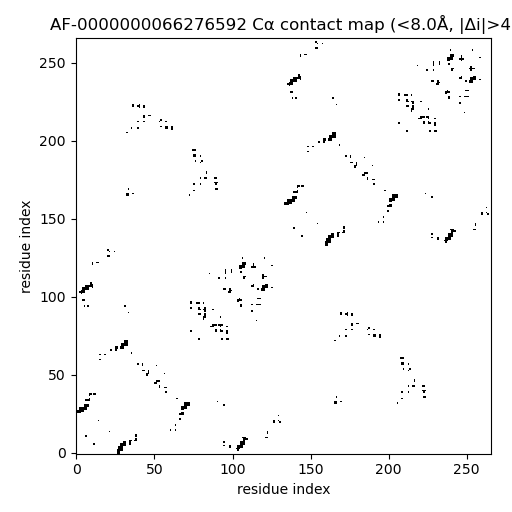10.164 -6.418 1.607 1 98.69 92 ASP B O 1
ATOM 1803 N N . ALA B 1 93 ? -10.344 -4.945 3.258 1 98.81 93 ALA B N 1
ATOM 1804 C CA . ALA B 1 93 ? -11.508 -4.266 2.691 1 98.81 93 ALA B CA 1
ATOM 1805 C C . ALA B 1 93 ? -11.156 -3.609 1.358 1 98.81 93 ALA B C 1
ATOM 1807 O O . ALA B 1 93 ? -12.016 -3.48 0.48 1 98.81 93 ALA B O 1
ATOM 1808 N N . SER B 1 94 ? -9.938 -3.15 1.202 1 98.94 94 SER B N 1
ATOM 1809 C CA . SER B 1 94 ? -9.5 -2.559 -0.057 1 98.94 94 SER B CA 1
ATOM 1810 C C . SER B 1 94 ? -9.641 -3.549 -1.21 1 98.94 94 SER B C 1
ATOM 1812 O O . SER B 1 94 ? -10.133 -3.197 -2.281 1 98.94 94 SER B O 1
ATOM 1814 N N . TYR B 1 95 ? -9.234 -4.762 -0.961 1 98.88 95 TYR B N 1
ATOM 1815 C CA . TYR B 1 95 ? -9.367 -5.789 -1.988 1 98.88 95 TYR B CA 1
ATOM 1816 C C . TYR B 1 95 ? -10.836 -6.09 -2.273 1 98.88 95 TYR B C 1
ATOM 1818 O O . TYR B 1 95 ? -11.25 -6.148 -3.434 1 98.88 95 TYR B O 1
ATOM 1826 N N . ALA B 1 96 ? -11.57 -6.289 -1.235 1 98.88 96 ALA B N 1
ATOM 1827 C CA . ALA B 1 96 ? -12.984 -6.613 -1.384 1 98.88 96 ALA B CA 1
ATOM 1828 C C . ALA B 1 96 ? -13.719 -5.52 -2.146 1 98.88 96 ALA B C 1
ATOM 1830 O O . ALA B 1 96 ? -14.461 -5.801 -3.094 1 98.88 96 ALA B O 1
ATOM 1831 N N . TYR B 1 97 ? -13.531 -4.262 -1.757 1 98.88 97 TYR B N 1
ATOM 1832 C CA . TYR B 1 97 ? -14.211 -3.137 -2.387 1 98.88 97 TYR B CA 1
ATOM 1833 C C . TYR B 1 97 ? -13.883 -3.059 -3.871 1 98.88 97 TYR B C 1
ATOM 1835 O O . TYR B 1 97 ? -14.773 -2.936 -4.711 1 98.88 97 TYR B O 1
ATOM 1843 N N . VAL B 1 98 ? -12.594 -3.098 -4.238 1 98.88 98 VAL B N 1
ATOM 1844 C CA . VAL B 1 98 ? -12.18 -2.936 -5.629 1 98.88 98 VAL B CA 1
ATOM 1845 C C . VAL B 1 98 ? -12.742 -4.078 -6.469 1 98.88 98 VAL B C 1
ATOM 1847 O O . VAL B 1 98 ? -13.266 -3.855 -7.562 1 98.88 98 VAL B O 1
ATOM 1850 N N . ALA B 1 99 ? -12.57 -5.305 -5.949 1 98.81 99 ALA B N 1
ATOM 1851 C CA . ALA B 1 99 ? -13.094 -6.449 -6.695 1 98.81 99 ALA B CA 1
ATOM 1852 C C . ALA B 1 99 ? -14.578 -6.281 -6.98 1 98.81 99 ALA B C 1
ATOM 1854 O O . ALA B 1 99 ? -15.008 -6.355 -8.133 1 98.81 99 ALA B O 1
ATOM 1855 N N . GLU B 1 100 ? -15.352 -5.969 -6.016 1 98.75 100 GLU B N 1
ATOM 1856 C CA . GLU B 1 100 ? -16.797 -5.922 -6.125 1 98.75 100 GLU B CA 1
ATOM 1857 C C . GLU B 1 100 ? -17.266 -4.707 -6.93 1 98.75 100 GLU B C 1
ATOM 1859 O O . GLU B 1 100 ? -18.125 -4.824 -7.805 1 98.75 100 GLU B O 1
ATOM 1864 N N . SER B 1 101 ? -16.672 -3.562 -6.641 1 98.56 101 SER B N 1
ATOM 1865 C CA . SER B 1 101 ? -17.109 -2.34 -7.305 1 98.56 101 SER B CA 1
ATOM 1866 C C . SER B 1 101 ? -16.688 -2.324 -8.773 1 98.56 101 SER B C 1
ATOM 1868 O O . SER B 1 101 ? -17.297 -1.636 -9.594 1 98.56 101 SER B O 1
ATOM 1870 N N . SER B 1 102 ? -15.672 -3.092 -9.133 1 98.12 102 SER B N 1
ATOM 1871 C CA . SER B 1 102 ? -15.172 -3.109 -10.5 1 98.12 102 SER B CA 1
ATOM 1872 C C . SER B 1 102 ? -15.617 -4.363 -11.242 1 98.12 102 SER B C 1
ATOM 1874 O O . SER B 1 102 ? -15.219 -4.598 -12.383 1 98.12 102 SER B O 1
ATOM 1876 N N . GLY B 1 103 ? -16.391 -5.191 -10.586 1 98.12 103 GLY B N 1
ATOM 1877 C CA . GLY B 1 103 ? -16.875 -6.418 -11.203 1 98.12 103 GLY B CA 1
ATOM 1878 C C . GLY B 1 103 ? -15.781 -7.441 -11.438 1 98.12 103 GLY B C 1
ATOM 1879 O O . GLY B 1 103 ? -15.828 -8.195 -12.414 1 98.12 103 GLY B O 1
ATOM 1880 N N . LEU B 1 104 ? -14.758 -7.426 -10.641 1 98.81 104 LEU B N 1
ATOM 1881 C CA . LEU B 1 104 ? -13.656 -8.367 -10.758 1 98.81 104 LEU B CA 1
ATOM 1882 C C . LEU B 1 104 ? -13.82 -9.523 -9.773 1 98.81 104 LEU B C 1
ATOM 1884 O O . LEU B 1 104 ? -14.477 -9.383 -8.742 1 98.81 104 LEU B O 1
ATOM 1888 N N . VAL B 1 105 ? -13.234 -10.609 -10.078 1 98.88 105 VAL B N 1
ATOM 1889 C CA . VAL B 1 105 ? -13.148 -11.75 -9.172 1 98.88 105 VAL B CA 1
ATOM 1890 C C . VAL B 1 105 ? -11.883 -11.656 -8.328 1 98.88 105 VAL B C 1
ATOM 1892 O O . VAL B 1 105 ? -10.773 -11.648 -8.859 1 98.88 105 VAL B O 1
ATOM 1895 N N . LEU B 1 106 ? -12.078 -11.578 -7.035 1 98.88 106 LEU B N 1
ATOM 1896 C CA . LEU B 1 106 ? -10.922 -11.57 -6.148 1 98.88 106 LEU B CA 1
ATOM 1897 C C . LEU B 1 106 ? -10.305 -12.961 -6.047 1 98.88 106 LEU B C 1
ATOM 1899 O O . LEU B 1 106 ? -11.016 -13.953 -5.855 1 98.88 106 LEU B O 1
ATOM 1903 N N . VAL B 1 107 ? -9.023 -13.039 -6.246 1 98.94 107 VAL B N 1
ATOM 1904 C CA . VAL B 1 107 ? -8.25 -14.258 -6.02 1 98.94 107 VAL B CA 1
ATOM 1905 C C . VAL B 1 107 ? -7.418 -14.109 -4.746 1 98.94 107 VAL B C 1
ATOM 1907 O O . VAL B 1 107 ? -6.57 -13.219 -4.648 1 98.94 107 VAL B O 1
ATOM 1910 N N . THR B 1 108 ? -7.699 -14.953 -3.766 1 98.75 108 THR B N 1
ATOM 1911 C CA . THR B 1 108 ? -7.062 -14.859 -2.455 1 98.75 108 THR B CA 1
ATOM 1912 C C . THR B 1 108 ? -6.941 -16.234 -1.813 1 98.75 108 THR B C 1
ATOM 1914 O O . THR B 1 108 ? -7.719 -17.141 -2.127 1 98.75 108 THR B O 1
ATOM 1917 N N . GLN B 1 109 ? -5.91 -16.375 -0.966 1 98.25 109 GLN B N 1
ATOM 1918 C CA . GLN B 1 109 ? -5.773 -17.594 -0.175 1 98.25 109 GLN B CA 1
ATOM 1919 C C . GLN B 1 109 ? -6.238 -17.359 1.262 1 98.25 109 GLN B C 1
ATOM 1921 O O . GLN B 1 109 ? -6.191 -18.281 2.084 1 98.25 109 GLN B O 1
ATOM 1926 N N . ASP B 1 110 ? -6.602 -16.156 1.563 1 97.56 110 ASP B N 1
ATOM 1927 C CA . ASP B 1 110 ? -7.109 -15.82 2.889 1 97.56 110 ASP B CA 1
ATOM 1928 C C . ASP B 1 110 ? -8.555 -16.281 3.057 1 97.56 110 ASP B C 1
ATOM 1930 O O . ASP B 1 110 ? -9.461 -15.773 2.395 1 97.56 110 ASP B O 1
ATOM 1934 N N . ARG B 1 111 ? -8.797 -17.141 3.992 1 97.44 111 ARG B N 1
ATOM 1935 C CA . ARG B 1 111 ? -10.102 -17.766 4.184 1 97.44 111 ARG B CA 1
ATOM 1936 C C . ARG B 1 111 ? -11.148 -16.734 4.594 1 97.44 111 ARG B C 1
ATOM 1938 O O . ARG B 1 111 ? -12.312 -16.844 4.203 1 97.44 111 ARG B O 1
ATOM 1945 N N . GLU B 1 112 ? -10.75 -15.805 5.367 1 97 112 GLU B N 1
ATOM 1946 C CA . GLU B 1 112 ? -11.703 -14.766 5.77 1 97 112 GLU B CA 1
ATOM 1947 C C . GLU B 1 112 ? -12.133 -13.922 4.574 1 97 112 GLU B C 1
ATOM 1949 O O . GLU B 1 112 ? -13.32 -13.609 4.43 1 97 112 GLU B O 1
ATOM 1954 N N . LEU B 1 113 ? -11.227 -13.562 3.73 1 97.88 113 LEU B N 1
ATOM 1955 C CA . LEU B 1 113 ? -11.555 -12.789 2.537 1 97.88 113 LEU B CA 1
ATOM 1956 C C . LEU B 1 113 ? -12.383 -13.617 1.563 1 97.88 113 LEU B C 1
ATOM 1958 O O . LEU B 1 113 ? -13.281 -13.086 0.899 1 97.88 113 LEU B O 1
ATOM 1962 N N . LEU B 1 114 ? -12.031 -14.867 1.455 1 98.12 114 LEU B N 1
ATOM 1963 C CA . LEU B 1 114 ? -12.844 -15.75 0.627 1 98.12 114 LEU B CA 1
ATOM 1964 C C . LEU B 1 114 ? -14.305 -15.727 1.075 1 98.12 114 LEU B C 1
ATOM 1966 O O . LEU B 1 114 ? -15.211 -15.656 0.243 1 98.12 114 LEU B O 1
ATOM 1970 N N . ALA B 1 115 ? -14.531 -15.703 2.328 1 97.56 115 ALA B N 1
ATOM 1971 C CA . ALA B 1 115 ? -15.875 -15.789 2.9 1 97.56 115 ALA B CA 1
ATOM 1972 C C . ALA B 1 115 ? -16.578 -14.438 2.832 1 97.56 115 ALA B C 1
ATOM 1974 O O . ALA B 1 115 ? -17.812 -14.383 2.686 1 97.56 115 ALA B O 1
ATOM 1975 N N . LYS B 1 116 ? -15.805 -13.344 2.859 1 97.88 116 LYS B N 1
ATOM 1976 C CA . LYS B 1 116 ? -16.422 -12.039 3.051 1 97.88 116 LYS B CA 1
ATOM 1977 C C . LYS B 1 116 ? -16.406 -11.227 1.757 1 97.88 116 LYS B C 1
ATOM 1979 O O . LYS B 1 116 ? -16.781 -10.055 1.748 1 97.88 116 LYS B O 1
ATOM 1984 N N . THR B 1 117 ? -15.93 -11.812 0.697 1 98.38 117 THR B N 1
ATOM 1985 C CA . THR B 1 117 ? -15.93 -11.141 -0.596 1 98.38 117 THR B CA 1
ATOM 1986 C C . THR B 1 117 ? -16.734 -11.93 -1.622 1 98.38 117 THR B C 1
ATOM 1988 O O . THR B 1 117 ? -16.406 -13.078 -1.922 1 98.38 117 THR B O 1
ATOM 1991 N N . LYS B 1 118 ? -17.703 -11.289 -2.174 1 97.5 118 LYS B N 1
ATOM 1992 C CA . LYS B 1 118 ? -18.609 -11.953 -3.115 1 97.5 118 LYS B CA 1
ATOM 1993 C C . LYS B 1 118 ? -17.844 -12.453 -4.34 1 97.5 118 LYS B C 1
ATOM 1995 O O . LYS B 1 118 ? -17.156 -11.68 -5.016 1 97.5 118 LYS B O 1
ATOM 2000 N N . GLY B 1 119 ? -17.938 -13.781 -4.543 1 98.31 119 GLY B N 1
ATOM 2001 C CA . GLY B 1 119 ? -17.422 -14.352 -5.777 1 98.31 119 GLY B CA 1
ATOM 2002 C C . GLY B 1 119 ? -15.93 -14.602 -5.746 1 98.31 119 GLY B C 1
ATOM 2003 O O . GLY B 1 119 ? -15.336 -14.984 -6.758 1 98.31 119 GLY B O 1
ATOM 2004 N N . ALA B 1 120 ? -15.328 -14.367 -4.629 1 98.81 120 ALA B N 1
ATOM 2005 C CA . ALA B 1 120 ? -13.891 -14.594 -4.508 1 98.81 120 ALA B CA 1
ATOM 2006 C C . ALA B 1 120 ? -13.555 -16.078 -4.695 1 98.81 120 ALA B C 1
ATOM 2008 O O . ALA B 1 120 ? -14.375 -16.953 -4.395 1 98.81 120 ALA B O 1
ATOM 2009 N N . ILE B 1 121 ? -12.359 -16.297 -5.18 1 98.88 121 ILE B N 1
ATOM 2010 C CA . ILE B 1 121 ? -11.922 -17.672 -5.43 1 98.88 121 ILE B CA 1
ATOM 2011 C C . ILE B 1 121 ? -10.477 -17.844 -4.961 1 98.88 121 ILE B C 1
ATOM 2013 O O . ILE B 1 121 ? -9.781 -16.859 -4.688 1 98.88 121 ILE B O 1
ATOM 2017 N N . ASP B 1 122 ? -10.047 -19.141 -4.84 1 98.62 122 ASP B N 1
ATOM 2018 C CA . ASP B 1 122 ? -8.656 -19.406 -4.52 1 98.62 122 ASP B CA 1
ATOM 2019 C C . ASP B 1 122 ? -7.828 -19.609 -5.789 1 98.62 122 ASP B C 1
ATOM 2021 O O . ASP B 1 122 ? -8.367 -19.578 -6.898 1 98.62 122 ASP B O 1
ATOM 2025 N N . VAL B 1 123 ? -6.547 -19.75 -5.609 1 98.62 123 VAL B N 1
ATOM 2026 C CA . VAL B 1 123 ? -5.621 -19.828 -6.734 1 98.62 123 VAL B CA 1
ATOM 2027 C C . VAL B 1 123 ? -5.906 -21.078 -7.555 1 98.62 123 VAL B C 1
ATOM 2029 O O . VAL B 1 123 ? -5.836 -21.062 -8.781 1 98.62 123 VAL B O 1
ATOM 2032 N N . GLU B 1 124 ? -6.18 -22.172 -6.926 1 97.94 124 GLU B N 1
ATOM 2033 C CA . GLU B 1 124 ? -6.477 -23.406 -7.633 1 97.94 124 GLU B CA 1
ATOM 2034 C C . GLU B 1 124 ? -7.656 -23.234 -8.586 1 97.94 124 GLU B C 1
ATOM 2036 O O . GLU B 1 124 ? -7.594 -23.656 -9.742 1 97.94 124 GLU B O 1
ATOM 2041 N N . THR B 1 125 ? -8.695 -22.656 -8.109 1 98.56 125 THR B N 1
ATOM 2042 C CA . THR B 1 125 ? -9.875 -22.406 -8.93 1 98.56 125 THR B CA 1
ATOM 2043 C C . THR B 1 125 ? -9.531 -21.484 -10.102 1 98.56 125 THR B C 1
ATOM 2045 O O . THR B 1 125 ? -9.977 -21.719 -11.227 1 98.56 125 THR B O 1
ATOM 2048 N N . LEU B 1 126 ? -8.797 -20.422 -9.859 1 98.62 126 LEU B N 1
ATOM 2049 C CA . LEU B 1 126 ? -8.359 -19.531 -10.93 1 98.62 126 LEU B CA 1
ATOM 2050 C C . LEU B 1 126 ? -7.641 -20.312 -12.023 1 98.62 126 LEU B C 1
ATOM 2052 O O . LEU B 1 126 ? -7.941 -20.141 -13.211 1 98.62 126 LEU B O 1
ATOM 2056 N N . LEU B 1 127 ? -6.648 -21.141 -11.586 1 98.06 127 LEU B N 1
ATOM 2057 C CA . LEU B 1 127 ? -5.82 -21.859 -12.555 1 98.06 127 LEU B CA 1
ATOM 2058 C C . LEU B 1 127 ? -6.664 -22.797 -13.398 1 98.06 127 LEU B C 1
ATOM 2060 O O . LEU B 1 127 ? -6.398 -22.984 -14.594 1 98.06 127 LEU B O 1
ATOM 2064 N N . VAL B 1 128 ? -7.668 -23.359 -12.852 1 98.12 128 VAL B N 1
ATOM 2065 C CA . VAL B 1 128 ? -8.578 -24.234 -13.594 1 98.12 128 VAL B CA 1
ATOM 2066 C C . VAL B 1 128 ? -9.359 -23.406 -14.609 1 98.12 128 VAL B C 1
ATOM 2068 O O . VAL B 1 128 ? -9.5 -23.812 -15.773 1 98.12 128 VAL B O 1
ATOM 2071 N N . ARG B 1 129 ? -9.867 -22.266 -14.234 1 97.75 129 ARG B N 1
ATOM 2072 C CA . ARG B 1 129 ? -10.633 -21.391 -15.117 1 97.75 129 ARG B CA 1
ATOM 2073 C C . ARG B 1 129 ? -9.773 -20.906 -16.281 1 97.75 129 ARG B C 1
ATOM 2075 O O . ARG B 1 129 ? -10.25 -20.828 -17.422 1 97.75 129 ARG B O 1
ATOM 2082 N N . LEU B 1 130 ? -8.562 -20.531 -15.977 1 96.75 130 LEU B N 1
ATOM 2083 C CA . LEU B 1 130 ? -7.68 -20.016 -17.016 1 96.75 130 LEU B CA 1
ATOM 2084 C C . LEU B 1 130 ? -7.332 -21.125 -18.016 1 96.75 130 LEU B C 1
ATOM 2086 O O . LEU B 1 130 ? -7.234 -20.875 -19.219 1 96.75 130 LEU B O 1
ATOM 2090 N N . ALA B 1 131 ? -7.117 -22.328 -17.516 1 94.94 131 ALA B N 1
ATOM 2091 C CA . ALA B 1 131 ? -6.77 -23.469 -18.359 1 94.94 131 ALA B CA 1
ATOM 2092 C C . ALA B 1 131 ? -7.906 -23.797 -19.328 1 94.94 131 ALA B C 1
ATOM 2094 O O . ALA B 1 131 ? -7.676 -24.328 -20.406 1 94.94 131 ALA B O 1
ATOM 2095 N N . ALA B 1 132 ? -9.047 -23.438 -19.016 1 92.88 132 ALA B N 1
ATOM 2096 C CA . ALA B 1 132 ? -10.234 -23.734 -19.812 1 92.88 132 ALA B CA 1
ATOM 2097 C C . ALA B 1 132 ? -10.43 -22.703 -20.922 1 92.88 132 ALA B C 1
ATOM 2099 O O . ALA B 1 132 ? -11.328 -22.844 -21.75 1 92.88 132 ALA B O 1
ATOM 2100 N N . GLN B 1 133 ? -9.703 -21.75 -21.062 1 86 133 GLN B N 1
ATOM 2101 C CA . GLN B 1 133 ? -9.844 -20.656 -22.031 1 86 133 GLN B CA 1
ATOM 2102 C C . GLN B 1 133 ? -8.836 -20.797 -23.172 1 86 133 GLN B C 1
ATOM 2104 O O . GLN B 1 133 ? 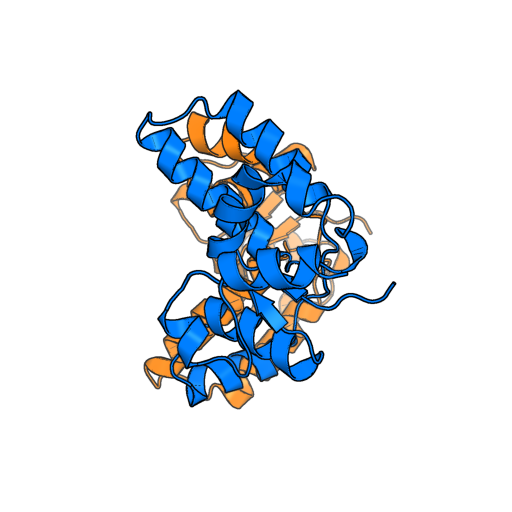-7.754 -21.375 -22.984 1 86 133 GLN B O 1
#

Organism: Pyrobaculum aerophilum (strain ATCC 51768 / DSM 7523 / JCM 9630 / CIP 104966 / NBRC 100827 / IM2) (NCBI:txid178306)

Foldseek 3Di:
DAAAEEEAQQQLVVCLVVVVLCLVVQRNYAYEPLRVVSNVVVLVVCVVVVNDPSVVVVVSSVVSNVSHHYDDFDDQVQLVVQCVVQVHDSSLSRQQCCCVVVVHAYEHPDPSSCVRHPNHDYNVVVSVVSVVD/DAAAEEEAQQQLVVCLVVVVLCLVVQRNYAYEPLRVVSNVVVLVVCVVVVNDPSVVVVVSSVVSNVSHHYDDFDDQVQLVVQCVVQVHDSSLSRQQCCCVVVVHAYEHPDPSSCVRHPNHDYNVVVSVVSVVD

Solvent-accessible surface area (backbone atoms only — not comparable to full-atom values): 14153 Å² total; per-residue (Å²): 121,71,67,46,34,32,40,38,40,67,26,45,60,60,44,58,77,41,44,87,77,45,59,90,48,26,63,30,34,27,30,44,65,61,28,57,54,49,41,45,31,54,50,44,54,39,33,76,69,65,74,48,63,49,71,64,51,30,52,51,48,44,55,54,57,67,51,40,45,73,48,79,84,74,62,57,46,63,23,46,50,47,7,65,76,68,73,40,54,35,69,60,17,44,54,43,45,51,16,60,77,66,71,26,33,31,29,35,65,47,66,66,54,44,74,73,22,82,75,33,38,37,58,70,58,50,55,53,58,56,69,72,103,122,72,68,46,32,32,42,37,42,68,25,45,62,60,44,57,77,41,44,86,78,45,59,90,49,27,62,30,33,25,28,45,63,62,29,56,54,50,42,46,31,55,50,45,54,38,33,76,69,65,75,48,62,49,73,64,49,32,51,52,50,44,55,54,57,68,51,40,46,72,49,80,84,75,61,57,47,61,25,46,49,47,7,65,76,67,73,39,54,35,69,60,16,43,54,42,46,53,15,58,78,67,72,24,33,31,29,35,65,47,66,67,53,45,74,74,22,83,76,32,38,38,58,69,58,49,54,54,57,56,68,72,104

Secondary structure (DSSP, 8-state):
----EEE-HHHHHHHHHTHHHHGGGGGGEEEEHHHHHHHHHHHHHHHHTT-S-HHHHHHHHHHHHTTSEEEPPPPHHHHHHHHHHHT--HHHHHHHHHHHHTTPEEE---HHHHHHSTT-B-HHHHHHHHHT-/----EEE-HHHHHHHHHTHHHHGGGGGGEEEEHHHHHHHHHHHHHHHHTT-S-HHHHHHHHHHHHTTSEEEPPPPHHHHHHHHHHHT--HHHHHHHHHHHHTTPEEE---HHHHHHSTT-B-HHHHHHHHHT-